Protein AF-A0A961E0K6-F1 (afdb_monomer_lite)

pLDDT: mean 82.58, std 16.52, range [33.09, 98.31]

Secondary structure (DSSP, 8-state):
--HHHHHHHHHHHHHHHHGGG--SSEEEEEEE-SSSEEEEEEEE-S-SB-TTT-PBPPP----S---GGGT----------SSS---PPEEEEEEEEHHHHHT-S-HHHHHHHHHHHHHHHHHHHHHHHHHHHHHHHHHHHHHHHHHHHHHHHHHHH-SSS-HHHHHHHHHTT----SSS-EEEEETTEEEEEEE-TT-BTTB---EEEEEGGG-

Foldseek 3Di:
DDPQVLVVVVLVLLVVLQCVLDDQFWDWDWDDDPDFKIKIKIWGALFQAFPPPGHGFDHQDDPDWADVVVVTGDDFSADPVDPPGGGGTDMDMDMDGNVVLVPDPDSSVVSNVVSVVRSVVSVVVSVVVLVVVLVVVLVVQVVLQVVLVVQLVVLVPDPVDDPVSSVVSNQVSFDADPVGFAWDDDPNFIKGKDARRPDDPVDDDDMRIDTPVND

Structure (mmCIF, N/CA/C/O backbone):
data_AF-A0A961E0K6-F1
#
_entry.id   AF-A0A961E0K6-F1
#
loop_
_atom_site.group_PDB
_atom_site.id
_atom_site.type_symbol
_atom_site.label_atom_id
_atom_site.label_alt_id
_atom_site.label_comp_id
_atom_site.label_asym_id
_atom_site.label_entity_id
_atom_site.label_seq_id
_atom_site.pdbx_PDB_ins_code
_atom_site.Cartn_x
_atom_site.Cartn_y
_atom_site.Cartn_z
_atom_site.occupancy
_atom_site.B_iso_or_equiv
_atom_site.auth_seq_id
_atom_site.auth_comp_id
_atom_site.auth_asym_id
_atom_site.auth_atom_id
_atom_site.pdbx_PDB_model_num
ATOM 1 N N . MET A 1 1 ? 34.267 6.244 -36.341 1.00 49.16 1 MET A N 1
ATOM 2 C CA . MET A 1 1 ? 34.077 6.300 -34.874 1.00 49.16 1 MET A CA 1
ATOM 3 C C . MET A 1 1 ? 34.438 4.932 -34.318 1.00 49.16 1 MET A C 1
ATOM 5 O O . MET A 1 1 ? 34.357 3.971 -35.072 1.00 49.16 1 MET A O 1
ATOM 9 N N . THR A 1 2 ? 34.902 4.831 -33.076 1.00 49.38 2 THR A N 1
ATOM 10 C CA . THR A 1 2 ? 35.124 3.537 -32.406 1.00 49.38 2 THR A CA 1
ATOM 11 C C . THR A 1 2 ? 33.819 3.055 -31.771 1.00 49.38 2 THR A C 1
ATOM 13 O O . THR A 1 2 ? 33.059 3.884 -31.277 1.00 49.38 2 THR A O 1
ATOM 16 N N . HIS A 1 3 ? 33.582 1.736 -31.760 1.00 56.97 3 HIS A N 1
ATOM 17 C CA . HIS A 1 3 ? 32.377 1.086 -31.201 1.00 56.97 3 HIS A CA 1
ATOM 18 C C . HIS A 1 3 ? 32.003 1.641 -29.815 1.00 56.97 3 HIS A C 1
ATOM 20 O O . HIS A 1 3 ? 30.871 2.036 -29.558 1.00 56.97 3 HIS A O 1
ATOM 26 N N . THR A 1 4 ? 33.019 1.794 -28.961 1.00 60.31 4 THR A N 1
ATOM 27 C CA . THR A 1 4 ? 32.927 2.320 -27.594 1.00 60.31 4 THR A CA 1
ATOM 28 C C . THR A 1 4 ? 32.274 3.703 -27.504 1.00 60.31 4 THR A C 1
ATOM 30 O O . THR A 1 4 ? 31.542 3.964 -26.561 1.00 60.31 4 THR A O 1
ATOM 33 N N . GLY A 1 5 ? 32.517 4.593 -28.473 1.00 59.62 5 GLY A N 1
ATOM 34 C CA . GLY A 1 5 ? 31.967 5.954 -28.447 1.00 59.62 5 GLY A CA 1
ATOM 35 C C . GLY A 1 5 ? 30.485 6.030 -28.822 1.00 59.62 5 GLY A C 1
ATOM 36 O O . GLY A 1 5 ? 29.821 6.990 -28.446 1.00 59.62 5 GLY A O 1
ATOM 37 N N . VAL A 1 6 ? 29.972 5.029 -29.545 1.00 61.72 6 VAL A N 1
ATOM 38 C CA . VAL A 1 6 ? 28.538 4.894 -29.846 1.00 61.72 6 VAL A CA 1
ATOM 39 C C . VAL A 1 6 ? 27.819 4.284 -28.642 1.00 61.72 6 VAL A C 1
ATOM 41 O O . VAL A 1 6 ? 26.815 4.833 -28.199 1.00 61.72 6 VAL A O 1
ATOM 44 N N . ALA A 1 7 ? 28.397 3.234 -28.046 1.00 69.25 7 ALA A N 1
ATOM 45 C CA . ALA A 1 7 ? 27.855 2.581 -26.854 1.00 69.25 7 ALA A CA 1
ATOM 46 C C . ALA A 1 7 ? 27.650 3.559 -25.680 1.00 69.25 7 ALA A C 1
ATOM 48 O O . ALA A 1 7 ? 26.570 3.584 -25.099 1.00 69.25 7 ALA A O 1
ATOM 49 N N . THR A 1 8 ? 28.626 4.424 -25.364 1.00 75.38 8 THR A N 1
ATOM 50 C CA . THR A 1 8 ? 28.466 5.415 -24.278 1.00 75.38 8 THR A CA 1
ATOM 51 C C . THR A 1 8 ? 27.313 6.392 -24.536 1.00 75.38 8 THR A C 1
ATOM 53 O O . THR A 1 8 ? 26.500 6.607 -23.647 1.00 75.38 8 THR A O 1
ATOM 56 N N . GLY A 1 9 ? 27.184 6.934 -25.754 1.00 81.12 9 GLY A N 1
ATOM 57 C CA . GLY A 1 9 ? 26.102 7.876 -26.077 1.00 81.12 9 GLY A CA 1
ATOM 58 C C . GLY A 1 9 ? 24.703 7.244 -26.067 1.00 81.12 9 GLY A C 1
ATOM 59 O O . GLY A 1 9 ? 23.717 7.931 -25.783 1.00 81.12 9 GLY A O 1
ATOM 60 N N . LEU A 1 10 ? 24.615 5.939 -26.341 1.00 83.06 10 LEU A N 1
ATOM 61 C CA . LEU A 1 10 ? 23.379 5.171 -26.218 1.00 83.06 10 LEU A CA 1
ATOM 62 C C . LEU A 1 10 ? 23.039 4.883 -24.746 1.00 83.06 10 LEU A C 1
ATOM 64 O O . LEU A 1 10 ? 21.892 5.074 -24.357 1.00 83.06 10 LEU A O 1
ATOM 68 N N . ILE A 1 11 ? 24.024 4.535 -23.908 1.00 87.25 11 ILE A N 1
ATOM 69 C CA . ILE A 1 11 ? 23.841 4.363 -22.452 1.00 87.25 11 ILE A CA 1
ATOM 70 C C . ILE A 1 11 ? 23.360 5.669 -21.797 1.00 87.25 11 ILE A C 1
AT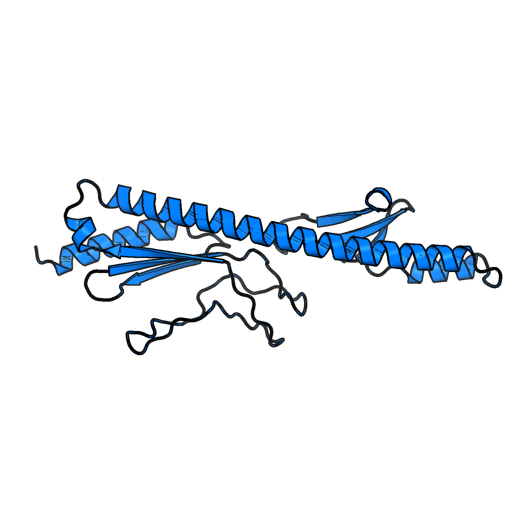OM 72 O O . ILE A 1 11 ? 22.346 5.652 -21.102 1.00 87.25 11 ILE A O 1
ATOM 76 N N . ASP A 1 12 ? 24.005 6.807 -22.079 1.00 89.00 12 ASP A N 1
ATOM 77 C CA . ASP A 1 12 ? 23.593 8.131 -21.570 1.00 89.00 12 ASP A CA 1
ATOM 78 C C . ASP A 1 12 ? 22.160 8.502 -22.008 1.00 89.00 12 ASP A C 1
ATOM 80 O O . ASP A 1 12 ? 21.440 9.249 -21.342 1.00 89.00 12 ASP A O 1
ATOM 84 N N . THR A 1 13 ? 21.732 7.991 -23.163 1.00 89.94 13 THR A N 1
ATOM 85 C CA . THR A 1 13 ? 20.383 8.194 -23.699 1.00 89.94 13 THR A CA 1
ATOM 86 C C . THR A 1 13 ? 19.361 7.292 -23.026 1.00 89.94 13 THR A C 1
ATOM 88 O O . THR A 1 13 ? 18.293 7.780 -22.659 1.00 89.94 13 THR A O 1
ATOM 91 N N . ILE A 1 14 ? 19.702 6.023 -22.799 1.00 91.38 14 ILE A N 1
ATOM 92 C CA . ILE A 1 14 ? 18.896 5.079 -22.025 1.00 91.38 14 ILE A CA 1
ATOM 93 C C . ILE A 1 14 ? 18.667 5.615 -20.605 1.00 91.38 14 ILE A C 1
ATOM 95 O O . ILE A 1 14 ? 17.518 5.700 -20.179 1.00 91.38 14 ILE A O 1
ATOM 99 N N . ASP A 1 15 ? 19.721 6.060 -19.915 1.00 91.56 15 ASP A N 1
ATOM 100 C CA . ASP A 1 15 ? 19.639 6.637 -18.565 1.00 91.56 15 ASP A CA 1
ATOM 101 C C . ASP A 1 15 ? 18.711 7.864 -18.519 1.00 91.56 15 ASP A C 1
ATOM 103 O O . ASP A 1 15 ? 17.744 7.906 -17.757 1.00 91.56 15 ASP A O 1
ATOM 107 N N . ARG A 1 16 ? 18.900 8.806 -19.451 1.00 94.50 16 ARG A N 1
ATOM 108 C CA . ARG A 1 16 ? 18.056 10.003 -19.635 1.00 94.50 16 ARG A CA 1
ATOM 109 C C . ARG A 1 16 ? 16.590 9.704 -19.984 1.00 94.50 16 ARG A C 1
ATOM 111 O O . ARG A 1 16 ? 15.738 10.574 -19.781 1.00 94.50 16 ARG A O 1
ATOM 118 N N . ILE A 1 17 ? 16.278 8.555 -20.584 1.00 94.50 17 ILE A N 1
ATOM 119 C CA . ILE A 1 17 ? 14.892 8.130 -20.837 1.00 94.50 17 ILE A CA 1
ATOM 120 C C . ILE A 1 17 ? 14.328 7.464 -19.580 1.00 94.50 17 ILE A C 1
ATOM 122 O O . ILE A 1 17 ? 13.242 7.841 -19.140 1.00 94.50 17 ILE A O 1
ATOM 126 N N . ALA A 1 18 ? 15.077 6.545 -18.972 1.00 91.62 18 ALA A N 1
ATOM 127 C CA . ALA A 1 18 ? 14.686 5.819 -17.770 1.00 91.62 18 ALA A CA 1
ATOM 128 C C . ALA A 1 18 ? 14.391 6.768 -16.595 1.00 91.62 18 ALA A C 1
ATOM 130 O O . ALA A 1 18 ? 13.359 6.632 -15.940 1.00 91.62 18 ALA A O 1
ATOM 131 N N . ASP A 1 19 ? 15.220 7.794 -16.381 1.00 92.94 19 ASP A N 1
ATOM 132 C CA . ASP A 1 19 ? 15.046 8.761 -15.2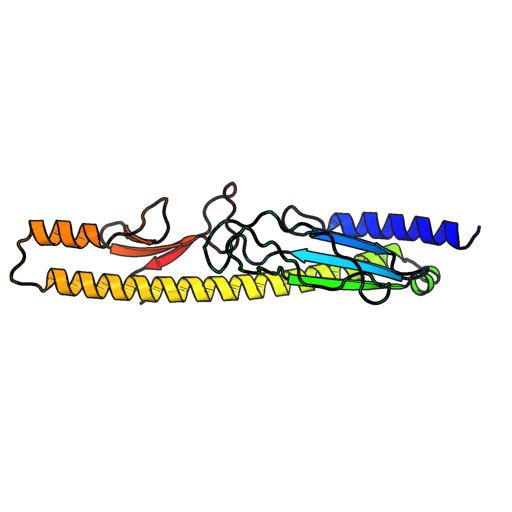89 1.00 92.94 19 ASP A CA 1
ATOM 133 C C . ASP A 1 19 ? 13.732 9.565 -15.385 1.00 92.94 19 ASP A C 1
ATOM 135 O O . ASP A 1 19 ? 13.203 10.003 -14.367 1.00 92.94 19 ASP A O 1
ATOM 139 N N . ARG A 1 20 ? 13.110 9.667 -16.573 1.00 94.94 20 ARG A N 1
ATOM 140 C CA . ARG A 1 20 ? 11.769 10.276 -16.741 1.00 94.94 20 ARG A CA 1
ATOM 141 C C . ARG A 1 20 ? 10.659 9.489 -16.042 1.00 94.94 20 ARG A C 1
ATOM 143 O O . ARG A 1 20 ? 9.595 10.048 -15.796 1.00 94.94 20 ARG A O 1
ATOM 150 N N . HIS A 1 21 ? 10.894 8.209 -15.760 1.00 91.75 21 HIS A N 1
ATOM 151 C CA . HIS A 1 21 ? 9.982 7.341 -15.015 1.00 91.75 21 HIS A CA 1
ATOM 152 C C . HIS A 1 21 ? 10.287 7.328 -13.511 1.00 91.75 21 HIS A C 1
ATOM 154 O O . HIS A 1 21 ? 9.546 6.705 -12.750 1.00 91.75 21 HIS A O 1
ATOM 160 N N . ARG A 1 22 ? 11.340 8.022 -13.052 1.00 90.25 22 ARG A N 1
ATOM 161 C CA . ARG A 1 22 ? 11.589 8.203 -11.621 1.00 90.25 22 ARG A CA 1
ATOM 162 C C . ARG A 1 22 ? 10.497 9.080 -11.024 1.00 90.25 22 ARG A C 1
ATOM 164 O O . ARG A 1 22 ? 10.141 10.125 -11.564 1.00 90.25 22 ARG A O 1
ATOM 171 N N . SER A 1 23 ? 10.003 8.673 -9.866 1.00 87.69 23 SER A N 1
ATOM 172 C CA . SER A 1 23 ? 9.114 9.487 -9.045 1.00 87.69 23 SER A CA 1
ATOM 173 C C . SER A 1 23 ? 9.559 9.415 -7.588 1.00 87.69 23 SER A C 1
ATOM 175 O O . SER A 1 23 ? 10.506 8.717 -7.235 1.00 87.69 23 SER A O 1
ATOM 177 N N . GLU A 1 24 ? 8.851 10.111 -6.709 1.00 80.00 24 GLU A N 1
ATOM 178 C CA . GLU A 1 24 ? 9.052 10.011 -5.261 1.00 80.00 24 GLU A CA 1
ATOM 179 C C . GLU A 1 24 ? 8.704 8.618 -4.687 1.00 80.00 24 GLU A C 1
ATOM 181 O O . GLU A 1 24 ? 8.972 8.353 -3.516 1.00 80.00 24 GLU A O 1
ATOM 186 N N . ARG A 1 25 ? 8.076 7.740 -5.486 1.00 79.94 25 ARG A N 1
ATOM 187 C CA . ARG A 1 25 ? 7.742 6.347 -5.132 1.00 79.94 25 ARG A CA 1
ATOM 188 C C . ARG A 1 25 ? 8.411 5.305 -6.030 1.00 79.94 25 ARG A C 1
ATOM 190 O O . ARG A 1 25 ? 8.666 4.199 -5.557 1.00 79.94 25 ARG A O 1
ATOM 197 N N . ARG A 1 26 ? 8.696 5.655 -7.289 1.00 85.81 26 ARG A N 1
ATOM 198 C CA . ARG A 1 26 ? 9.338 4.785 -8.280 1.00 85.81 26 ARG A CA 1
ATOM 199 C C . ARG A 1 26 ? 10.837 5.019 -8.305 1.00 85.81 26 ARG A C 1
ATOM 201 O O . ARG A 1 26 ? 11.306 6.056 -8.783 1.00 85.81 26 ARG A O 1
ATOM 208 N N . CYS A 1 27 ? 11.587 4.033 -7.833 1.00 86.06 27 CYS A N 1
ATOM 209 C CA . CYS A 1 27 ? 13.015 3.967 -8.071 1.00 86.06 27 CYS A CA 1
ATOM 210 C C . CYS A 1 27 ? 13.272 3.450 -9.491 1.00 86.06 27 CYS A C 1
ATOM 212 O O . CYS A 1 27 ? 12.611 2.528 -9.967 1.00 86.06 27 CYS A O 1
ATOM 214 N N . VAL A 1 28 ? 14.253 4.060 -10.152 1.00 86.44 28 VAL A N 1
ATOM 215 C CA . VAL A 1 28 ? 14.782 3.625 -11.444 1.00 86.44 28 VAL A CA 1
ATOM 216 C C . VAL A 1 28 ? 16.280 3.408 -11.295 1.00 86.44 28 VAL A C 1
ATOM 218 O O . VAL A 1 28 ? 16.985 4.312 -10.824 1.00 86.44 28 VAL A O 1
ATOM 221 N N . THR A 1 29 ? 16.751 2.236 -11.707 1.00 85.62 29 THR A N 1
ATOM 222 C CA . THR A 1 29 ? 18.166 1.850 -11.689 1.00 85.62 29 THR A CA 1
ATOM 223 C C . THR A 1 29 ? 18.580 1.412 -13.089 1.00 85.62 29 THR A C 1
ATOM 225 O O . THR A 1 29 ? 17.926 0.561 -13.684 1.00 85.62 29 THR A O 1
ATOM 228 N N . VAL A 1 30 ? 19.672 1.969 -13.614 1.00 86.19 30 VAL A N 1
ATOM 229 C CA . VAL A 1 30 ? 20.253 1.572 -14.904 1.00 86.19 30 VAL A CA 1
ATOM 230 C C . VAL A 1 30 ? 21.622 0.955 -14.643 1.00 86.19 30 VAL A C 1
ATOM 232 O O . VAL A 1 30 ? 22.480 1.573 -14.012 1.00 86.19 30 VAL A O 1
ATOM 235 N N . VAL A 1 31 ? 21.820 -0.283 -15.092 1.00 83.50 31 VAL A N 1
ATOM 236 C CA . VAL A 1 31 ? 23.032 -1.072 -14.843 1.00 83.50 31 VAL A CA 1
ATOM 237 C C . VAL A 1 31 ? 23.576 -1.594 -16.174 1.00 83.50 31 VAL A C 1
ATOM 239 O O . VAL A 1 31 ? 22.986 -2.499 -16.759 1.00 83.50 31 VAL A O 1
ATOM 242 N N . PRO A 1 32 ? 24.717 -1.078 -16.663 1.00 79.75 32 PRO A N 1
ATOM 243 C CA . PRO A 1 32 ? 25.448 -1.710 -17.754 1.00 79.75 32 PRO A CA 1
ATOM 244 C C . PRO A 1 32 ? 25.973 -3.079 -17.297 1.00 79.75 32 PRO A C 1
ATOM 246 O O . PRO A 1 32 ? 26.802 -3.168 -16.387 1.00 79.75 32 PRO A O 1
ATOM 249 N N . THR A 1 33 ? 25.491 -4.153 -17.915 1.00 76.00 33 THR A N 1
ATOM 250 C CA . THR A 1 33 ? 25.833 -5.539 -17.578 1.00 76.00 33 THR A CA 1
ATOM 251 C C . THR A 1 33 ? 26.647 -6.157 -18.707 1.00 76.00 33 THR A C 1
ATOM 253 O O . THR A 1 33 ? 26.104 -6.726 -19.646 1.00 76.00 33 THR A O 1
ATOM 256 N N . GLY A 1 34 ? 27.973 -6.055 -18.617 1.00 69.56 34 GLY A N 1
ATOM 257 C CA . GLY A 1 34 ? 28.878 -6.519 -19.672 1.00 69.56 34 GLY A CA 1
ATOM 258 C C . GLY A 1 34 ? 29.336 -5.382 -20.586 1.00 69.56 34 GLY A C 1
ATOM 259 O O . GLY A 1 34 ? 29.643 -4.292 -20.107 1.00 69.56 34 GLY A O 1
ATOM 260 N N . ILE A 1 35 ? 29.469 -5.665 -21.884 1.00 73.06 35 ILE A N 1
ATOM 261 C CA . ILE A 1 35 ? 29.995 -4.721 -22.894 1.00 73.06 35 ILE A CA 1
ATOM 262 C C . ILE A 1 35 ? 28.870 -4.162 -23.783 1.00 73.06 35 ILE A C 1
ATOM 264 O O . ILE A 1 35 ? 28.996 -3.066 -24.326 1.00 73.06 35 ILE A O 1
ATOM 268 N N . ASP A 1 36 ? 27.789 -4.924 -23.898 1.00 83.94 36 ASP A N 1
ATOM 269 C CA . ASP A 1 36 ? 26.759 -4.890 -24.933 1.00 83.94 36 ASP A CA 1
ATOM 270 C C . ASP A 1 36 ? 25.331 -4.889 -24.361 1.00 83.94 36 ASP A C 1
ATOM 272 O O . ASP A 1 36 ? 24.399 -4.644 -25.108 1.00 83.94 36 ASP A O 1
ATOM 276 N N . THR A 1 37 ? 25.126 -5.103 -23.057 1.00 84.69 37 THR A N 1
ATOM 277 C CA . THR A 1 37 ? 23.785 -5.112 -22.443 1.00 84.69 37 THR A CA 1
ATOM 278 C C . THR A 1 37 ? 23.630 -4.016 -21.388 1.00 84.69 37 THR A C 1
ATOM 280 O O . THR A 1 37 ? 24.529 -3.776 -20.576 1.00 84.69 37 THR A O 1
ATOM 283 N N . VAL A 1 38 ? 22.461 -3.376 -21.359 1.00 87.00 38 VAL A N 1
ATOM 284 C CA . VAL A 1 38 ? 22.011 -2.486 -20.282 1.00 87.00 38 VAL A CA 1
ATOM 285 C C . VAL A 1 38 ? 20.738 -3.047 -19.666 1.00 87.00 38 VAL A C 1
ATOM 287 O O . VAL A 1 38 ? 19.718 -3.173 -20.339 1.00 87.00 38 VAL A O 1
ATOM 290 N N . CYS A 1 39 ? 20.781 -3.331 -18.371 1.00 86.69 39 CYS A N 1
ATOM 291 C CA . CYS A 1 39 ? 19.595 -3.624 -17.581 1.00 86.69 39 CYS A CA 1
ATOM 292 C C . CYS A 1 39 ? 18.976 -2.322 -17.064 1.00 86.69 39 CYS A C 1
ATOM 294 O O . CYS A 1 39 ? 19.688 -1.453 -16.553 1.00 86.69 39 CYS A O 1
ATOM 296 N N . ILE A 1 40 ? 17.653 -2.204 -17.142 1.00 88.12 40 ILE A N 1
ATOM 297 C CA . ILE A 1 40 ? 16.882 -1.154 -16.469 1.00 88.12 40 ILE A CA 1
ATOM 298 C C . ILE A 1 40 ? 15.908 -1.828 -15.524 1.00 88.12 40 ILE A C 1
ATOM 300 O O . ILE A 1 40 ? 15.155 -2.719 -15.911 1.00 88.12 40 ILE A O 1
ATOM 304 N N . GLU A 1 41 ? 15.916 -1.373 -14.286 1.00 86.81 41 GLU A N 1
ATOM 305 C CA . GLU A 1 41 ? 15.084 -1.883 -13.217 1.00 86.81 41 GLU A CA 1
ATOM 306 C C . GLU A 1 41 ? 14.167 -0.762 -12.725 1.00 86.81 41 GLU A C 1
ATOM 308 O O . GLU A 1 41 ? 14.630 0.321 -12.350 1.00 86.81 41 GLU A O 1
ATOM 313 N N . LEU A 1 42 ? 12.863 -1.022 -12.744 1.00 87.56 42 LEU A N 1
ATOM 314 C CA . LEU A 1 42 ? 11.834 -0.163 -12.171 1.00 87.56 42 LEU A CA 1
ATOM 315 C C . LEU A 1 42 ? 11.326 -0.837 -10.896 1.00 87.56 42 LEU A C 1
ATOM 317 O O . LEU A 1 42 ? 10.988 -2.018 -10.932 1.00 87.56 42 LEU A O 1
ATOM 321 N N . SER A 1 43 ? 11.246 -0.108 -9.784 1.00 86.31 43 SER A N 1
ATOM 322 C CA . SER A 1 43 ? 10.693 -0.638 -8.528 1.00 86.31 43 SER A CA 1
ATOM 323 C C . SER A 1 43 ? 9.869 0.383 -7.761 1.00 86.31 43 SER A C 1
ATOM 325 O O . SER A 1 43 ? 10.192 1.571 -7.724 1.00 86.31 43 SER A O 1
ATOM 327 N N . GLU A 1 44 ? 8.789 -0.081 -7.138 1.00 85.44 44 GLU A N 1
ATOM 328 C CA . GLU A 1 44 ? 7.839 0.763 -6.416 1.00 85.44 44 GLU A CA 1
ATOM 329 C C . GLU A 1 44 ? 7.105 -0.041 -5.333 1.00 85.44 44 GLU A C 1
ATOM 331 O O . GLU A 1 44 ? 6.818 -1.225 -5.493 1.00 85.44 44 GLU A O 1
ATOM 336 N N . ARG A 1 45 ? 6.801 0.593 -4.194 1.00 83.75 45 ARG A N 1
ATOM 337 C CA . ARG A 1 45 ? 6.065 -0.064 -3.104 1.00 83.75 45 ARG A CA 1
ATOM 338 C C . ARG A 1 45 ? 4.553 0.071 -3.247 1.00 83.75 45 ARG A C 1
ATOM 340 O O . ARG A 1 45 ? 4.028 1.178 -3.403 1.00 83.75 45 ARG A O 1
ATOM 347 N N . ALA A 1 46 ? 3.869 -1.054 -3.051 1.00 86.38 46 ALA A N 1
ATOM 348 C CA . ALA A 1 46 ? 2.430 -1.126 -2.815 1.00 86.38 46 ALA A CA 1
ATOM 349 C C . ALA A 1 46 ? 2.012 -0.656 -1.404 1.00 86.38 46 ALA A C 1
ATOM 351 O O . ALA A 1 46 ? 0.845 -0.318 -1.198 1.00 86.38 46 ALA A O 1
ATOM 352 N N . VAL A 1 47 ? 2.953 -0.615 -0.447 1.00 86.06 47 VAL A N 1
ATOM 353 C CA . VAL A 1 47 ? 2.712 -0.315 0.977 1.00 86.06 47 VAL A CA 1
ATOM 354 C C . VAL A 1 47 ? 3.837 0.552 1.558 1.00 86.06 47 VAL A C 1
ATOM 356 O O . VAL A 1 47 ? 5.013 0.215 1.422 1.00 86.06 47 VAL A O 1
ATOM 359 N N . ASP A 1 48 ? 3.488 1.640 2.246 1.00 83.94 48 ASP A N 1
ATOM 360 C CA . ASP A 1 48 ? 4.437 2.598 2.845 1.00 83.94 48 ASP A CA 1
ATOM 361 C C . ASP A 1 48 ? 4.767 2.291 4.334 1.00 83.94 48 ASP A C 1
ATOM 363 O O . ASP A 1 48 ? 5.501 3.035 4.987 1.00 83.94 48 ASP A O 1
ATOM 367 N N . TYR A 1 49 ? 4.271 1.175 4.888 1.00 81.19 49 TYR A N 1
ATOM 368 C CA . TYR A 1 49 ? 4.531 0.692 6.257 1.00 81.19 49 TYR A CA 1
ATOM 369 C C . TYR A 1 49 ? 5.084 -0.744 6.297 1.00 81.19 49 TYR A C 1
ATOM 371 O O . TYR A 1 49 ? 4.927 -1.528 5.366 1.00 81.19 49 TYR A O 1
ATOM 379 N N . CYS A 1 50 ? 5.709 -1.114 7.416 1.00 79.31 50 CYS A N 1
ATOM 380 C CA . CYS A 1 50 ? 6.173 -2.471 7.687 1.00 79.31 50 CYS A CA 1
ATOM 381 C C . CYS A 1 50 ? 5.012 -3.404 8.067 1.00 79.31 50 CYS A C 1
ATOM 383 O O . CYS A 1 50 ? 4.384 -3.199 9.110 1.00 79.31 50 CYS A O 1
ATOM 385 N N . GLY A 1 51 ? 4.781 -4.474 7.300 1.00 75.12 51 GLY A N 1
ATOM 386 C CA . GLY A 1 51 ? 3.661 -5.406 7.511 1.00 75.12 51 GLY A CA 1
ATOM 387 C C . GLY A 1 51 ? 3.607 -6.081 8.892 1.00 75.12 51 GLY A C 1
ATOM 388 O O . GLY A 1 51 ? 2.538 -6.501 9.327 1.00 75.12 51 GLY A O 1
ATOM 389 N N . ARG A 1 52 ? 4.732 -6.149 9.620 1.00 78.38 52 ARG A N 1
ATOM 390 C CA . ARG A 1 52 ? 4.813 -6.773 10.955 1.00 78.38 52 ARG A CA 1
ATOM 391 C C . ARG A 1 52 ? 4.586 -5.829 12.131 1.00 78.38 52 ARG A C 1
ATOM 393 O O . ARG A 1 52 ? 4.118 -6.282 13.173 1.00 78.38 52 ARG A O 1
ATOM 400 N N . CYS A 1 53 ? 4.989 -4.564 12.030 1.00 77.12 53 CYS A N 1
ATOM 401 C CA . CYS A 1 53 ? 4.972 -3.650 13.180 1.00 77.12 53 CYS A CA 1
ATOM 402 C C . CYS A 1 53 ? 4.411 -2.254 12.878 1.00 77.12 53 CYS A C 1
ATOM 404 O O . CYS A 1 53 ? 4.540 -1.365 13.718 1.00 77.12 53 CYS A O 1
ATOM 406 N N . GLY A 1 54 ? 3.859 -2.031 11.682 1.00 77.12 54 GLY A N 1
ATOM 407 C CA . GLY A 1 54 ? 3.161 -0.799 11.299 1.00 77.12 54 GLY A CA 1
ATOM 408 C C . GLY A 1 54 ? 4.025 0.462 11.183 1.00 77.12 54 GLY A C 1
ATOM 409 O O . GLY A 1 54 ? 3.500 1.520 10.859 1.00 77.12 54 GLY A O 1
ATOM 410 N N . GLN A 1 55 ? 5.339 0.389 11.425 1.00 79.25 55 GLN A N 1
ATOM 411 C CA . GLN A 1 55 ? 6.218 1.552 11.282 1.00 79.25 55 GLN A CA 1
ATOM 412 C C . GLN A 1 55 ? 6.371 1.930 9.809 1.00 79.25 55 GLN A C 1
ATOM 414 O O . GLN A 1 55 ? 6.598 1.056 8.971 1.00 79.25 55 GLN A O 1
ATOM 419 N N . THR A 1 56 ? 6.290 3.227 9.511 1.00 78.19 56 THR A N 1
ATOM 420 C CA . THR A 1 56 ? 6.552 3.784 8.179 1.00 78.19 56 THR A CA 1
ATOM 421 C C . THR A 1 56 ? 7.916 3.325 7.674 1.00 78.19 56 THR A C 1
ATOM 423 O O . THR A 1 56 ? 8.925 3.437 8.377 1.00 78.19 56 THR A O 1
ATOM 426 N N . LEU A 1 57 ? 7.950 2.794 6.456 1.00 75.50 57 LEU A N 1
ATOM 427 C CA . LEU A 1 57 ? 9.196 2.428 5.800 1.00 75.50 57 LEU A CA 1
ATOM 428 C C . LEU A 1 57 ? 9.854 3.688 5.212 1.00 75.50 57 LEU A C 1
ATOM 430 O O . LEU A 1 57 ? 9.154 4.617 4.806 1.00 75.50 57 LEU A O 1
ATOM 434 N N . PRO A 1 58 ? 11.194 3.738 5.114 1.00 69.50 58 PRO A N 1
ATOM 435 C CA . PRO A 1 58 ? 11.860 4.746 4.294 1.00 69.50 58 PRO A CA 1
ATOM 436 C C . PRO A 1 58 ? 11.345 4.706 2.842 1.00 69.50 58 PRO A C 1
ATOM 438 O O . PRO A 1 58 ? 10.830 3.669 2.410 1.00 69.50 58 PRO A O 1
ATOM 441 N N . PRO A 1 59 ? 11.546 5.773 2.046 1.00 64.56 59 PRO A N 1
ATOM 442 C CA . PRO A 1 59 ? 11.301 5.725 0.608 1.00 64.56 59 PRO A CA 1
ATOM 443 C C . PRO A 1 59 ? 11.949 4.495 -0.040 1.00 64.56 59 PRO A C 1
ATOM 445 O O . PRO A 1 59 ? 13.035 4.062 0.369 1.00 64.56 59 PRO A O 1
ATOM 448 N N . ALA A 1 60 ? 11.288 3.935 -1.055 1.00 62.06 60 ALA A N 1
ATOM 449 C CA . ALA A 1 60 ? 11.856 2.870 -1.871 1.00 62.06 60 ALA A CA 1
ATOM 450 C C . ALA A 1 60 ? 13.119 3.405 -2.562 1.00 62.06 60 ALA A C 1
ATOM 452 O O . ALA A 1 60 ? 13.056 4.220 -3.478 1.00 62.06 60 ALA A O 1
ATOM 453 N N . GLY A 1 61 ? 14.276 2.989 -2.057 1.00 51.03 61 GLY A N 1
ATOM 454 C CA . GLY A 1 61 ? 15.583 3.409 -2.539 1.00 51.03 61 GLY A CA 1
ATOM 455 C C . GLY A 1 61 ? 16.476 2.192 -2.746 1.00 51.03 61 GLY A C 1
ATOM 456 O O . GLY A 1 61 ? 16.256 1.168 -2.088 1.00 51.03 61 GLY A O 1
ATOM 457 N N . PRO A 1 62 ? 17.485 2.292 -3.626 1.00 47.84 62 PRO A N 1
ATOM 458 C CA . PRO A 1 62 ? 18.363 1.177 -3.929 1.00 47.84 62 PRO A CA 1
ATOM 459 C C . PRO A 1 62 ? 19.165 0.813 -2.677 1.00 47.84 62 PRO A C 1
ATOM 461 O O . PRO A 1 62 ? 20.042 1.557 -2.234 1.00 47.84 62 PRO A O 1
ATOM 464 N N . VAL A 1 63 ? 18.869 -0.351 -2.102 1.00 45.31 63 VAL A N 1
ATOM 465 C CA . VAL A 1 63 ? 19.757 -0.988 -1.129 1.00 45.31 63 VAL A CA 1
ATOM 466 C C . VAL A 1 63 ? 20.880 -1.623 -1.944 1.00 45.31 63 VAL A C 1
ATOM 468 O O . VAL A 1 63 ? 20.625 -2.497 -2.764 1.00 45.31 63 VAL A O 1
ATOM 471 N N . THR A 1 64 ? 22.110 -1.136 -1.775 1.00 44.00 64 THR A N 1
ATOM 472 C CA . THR A 1 64 ? 23.270 -1.479 -2.615 1.00 44.00 64 THR A CA 1
ATOM 473 C C . THR A 1 64 ? 23.497 -2.996 -2.747 1.00 44.00 64 THR A C 1
ATOM 475 O O . THR A 1 64 ? 24.065 -3.594 -1.837 1.00 44.00 64 THR A O 1
ATOM 478 N N . TRP A 1 65 ? 23.129 -3.596 -3.887 1.00 45.66 65 TRP A N 1
ATOM 479 C CA . TRP A 1 65 ? 23.457 -4.971 -4.335 1.00 45.66 65 TRP A CA 1
ATOM 480 C C . TRP A 1 65 ? 23.939 -4.937 -5.813 1.00 45.66 65 TRP A C 1
ATOM 482 O O . TRP A 1 65 ? 24.339 -3.867 -6.273 1.00 45.66 65 TRP A O 1
ATOM 492 N N . ILE A 1 66 ? 24.076 -6.076 -6.524 1.00 39.44 66 ILE A N 1
ATOM 493 C CA . ILE A 1 66 ? 24.929 -6.183 -7.740 1.00 39.44 66 ILE A CA 1
ATOM 494 C C . ILE A 1 66 ? 24.420 -7.281 -8.743 1.00 39.44 66 ILE A C 1
ATOM 496 O O . ILE A 1 66 ? 23.256 -7.252 -9.117 1.00 39.44 66 ILE A O 1
ATOM 500 N N . ASP A 1 67 ? 25.234 -8.261 -9.198 1.00 39.03 67 ASP A N 1
ATOM 501 C CA . ASP A 1 67 ? 24.805 -9.444 -10.006 1.00 39.03 67 ASP A CA 1
ATOM 502 C C . ASP A 1 67 ? 25.581 -10.741 -9.639 1.00 39.03 67 ASP A C 1
ATOM 504 O O . ASP A 1 67 ? 26.797 -10.793 -9.771 1.00 39.03 67 ASP A O 1
ATOM 508 N N . SER A 1 68 ? 24.946 -11.831 -9.195 1.00 33.09 68 SER A N 1
ATOM 509 C CA . SER A 1 68 ? 25.673 -13.038 -8.730 1.00 33.09 68 SER A CA 1
ATOM 510 C C . SER A 1 68 ? 26.455 -13.809 -9.815 1.00 33.09 68 SER A C 1
ATOM 512 O O . SER A 1 68 ? 27.234 -14.703 -9.474 1.00 33.09 68 SER A O 1
ATOM 514 N N . ARG A 1 69 ? 26.320 -13.455 -11.101 1.00 37.72 69 ARG A N 1
ATOM 515 C CA . ARG A 1 69 ? 27.061 -14.053 -12.231 1.00 37.72 69 ARG A CA 1
ATOM 516 C C . ARG A 1 69 ? 28.458 -13.436 -12.405 1.00 37.72 69 ARG A C 1
ATOM 518 O O . ARG A 1 69 ? 29.365 -14.108 -12.890 1.00 37.72 69 ARG A O 1
ATOM 525 N N . SER A 1 70 ? 28.663 -12.213 -11.917 1.00 46.38 70 SER A N 1
ATOM 526 C CA . SER A 1 70 ? 29.942 -11.481 -11.869 1.00 46.38 70 SER A CA 1
ATOM 527 C C . SER A 1 70 ? 30.668 -11.580 -10.515 1.00 46.38 70 SER A C 1
ATOM 529 O O . SER A 1 70 ? 31.562 -10.789 -10.223 1.00 46.38 70 SER A O 1
ATOM 531 N N . GLY A 1 71 ? 30.282 -12.536 -9.658 1.00 35.75 71 GLY A N 1
ATOM 532 C CA . GLY A 1 71 ? 30.673 -12.561 -8.237 1.00 35.75 71 GLY A CA 1
ATOM 533 C C . GLY A 1 71 ? 29.947 -11.507 -7.395 1.00 35.75 71 GLY A C 1
ATOM 534 O O . GLY A 1 71 ? 30.324 -11.278 -6.248 1.00 35.75 71 GLY A O 1
ATOM 535 N N . SER A 1 72 ? 28.951 -10.858 -8.009 1.00 36.69 72 SER A N 1
ATOM 536 C CA . SER A 1 72 ? 28.213 -9.694 -7.536 1.00 36.69 72 SER A CA 1
ATOM 537 C C . SER A 1 72 ? 27.181 -10.033 -6.434 1.00 36.69 72 SER A C 1
ATOM 539 O O . SER A 1 72 ? 27.563 -10.333 -5.312 1.00 36.69 72 SER A O 1
ATOM 541 N N . HIS A 1 73 ? 25.865 -9.972 -6.751 1.00 48.50 73 HIS A N 1
ATOM 542 C CA . HIS A 1 73 ? 24.711 -10.104 -5.826 1.00 48.50 73 HIS A CA 1
ATOM 543 C C . HIS A 1 73 ? 23.284 -9.933 -6.493 1.00 48.50 73 HIS A C 1
ATOM 545 O O . HIS A 1 73 ? 22.924 -8.807 -6.791 1.00 48.50 73 HIS A O 1
ATOM 551 N N . GLN A 1 74 ? 22.409 -10.961 -6.649 1.00 50.56 74 GLN A N 1
ATOM 552 C CA . GLN A 1 74 ? 20.945 -10.800 -6.976 1.00 50.56 74 GLN A CA 1
ATOM 553 C C . GLN A 1 74 ? 19.997 -11.139 -5.795 1.00 50.56 74 GLN A C 1
ATOM 555 O O . GLN A 1 74 ? 19.981 -12.296 -5.365 1.00 50.56 74 GLN A O 1
ATOM 560 N N . GLY A 1 75 ? 19.222 -10.186 -5.258 1.00 37.00 75 GLY A N 1
ATOM 561 C CA . GLY A 1 75 ? 18.481 -10.381 -4.001 1.00 37.00 75 GLY A CA 1
ATOM 562 C C . GLY A 1 75 ? 17.495 -9.258 -3.672 1.00 37.00 75 GLY A C 1
ATOM 563 O O . GLY A 1 75 ? 17.698 -8.116 -4.071 1.00 37.00 75 GLY A O 1
ATOM 564 N N . ALA A 1 76 ? 16.420 -9.611 -2.965 1.00 40.38 76 ALA A N 1
ATOM 565 C CA . ALA A 1 76 ? 15.236 -8.774 -2.811 1.00 40.38 76 ALA A CA 1
ATOM 566 C C . ALA A 1 76 ? 15.474 -7.444 -2.074 1.00 40.38 76 ALA A C 1
ATOM 568 O O . ALA A 1 76 ? 16.269 -7.346 -1.131 1.00 40.38 76 ALA A O 1
ATOM 569 N N . TYR A 1 77 ? 14.716 -6.429 -2.490 1.00 49.75 77 TYR A N 1
ATOM 570 C CA . TYR A 1 77 ? 14.698 -5.073 -1.947 1.00 49.75 77 TYR A CA 1
ATOM 571 C C . TYR A 1 77 ? 14.385 -5.054 -0.450 1.00 49.75 77 TYR A C 1
ATOM 573 O O . TYR A 1 77 ? 13.239 -5.134 -0.009 1.00 49.75 77 TYR A O 1
ATOM 581 N N . SER A 1 78 ? 15.428 -4.915 0.356 1.00 51.84 78 SER A N 1
ATOM 582 C CA . SER A 1 78 ? 15.381 -5.282 1.766 1.00 51.84 78 SER A CA 1
ATOM 583 C C . SER A 1 78 ? 15.683 -4.094 2.675 1.00 51.84 78 SER A C 1
ATOM 585 O O . SER A 1 78 ? 16.813 -3.871 3.101 1.00 51.84 78 SER A O 1
ATOM 587 N N . GLN A 1 79 ? 14.645 -3.337 3.039 1.00 53.50 79 GLN A N 1
ATOM 588 C CA . GLN A 1 79 ? 14.745 -2.362 4.131 1.00 53.50 79 GLN A CA 1
ATOM 589 C C . GLN A 1 79 ? 14.207 -2.964 5.432 1.00 53.50 79 GLN A C 1
ATOM 591 O O . GLN A 1 79 ? 13.043 -2.786 5.794 1.00 53.50 79 GLN A O 1
ATOM 596 N N . GLN A 1 80 ? 15.084 -3.641 6.174 1.00 54.44 80 GLN A N 1
ATOM 597 C CA . GLN A 1 80 ? 14.840 -3.930 7.584 1.00 54.44 80 GLN A CA 1
ATOM 598 C C . GLN A 1 80 ? 14.918 -2.608 8.369 1.00 54.44 80 GLN A C 1
ATOM 600 O O . GLN A 1 80 ? 15.992 -2.191 8.794 1.00 54.44 80 GLN A O 1
ATOM 605 N N . HIS A 1 81 ? 13.780 -1.952 8.607 1.00 59.72 81 HIS A N 1
ATOM 606 C CA . HIS A 1 81 ? 13.723 -0.736 9.440 1.00 59.72 81 HIS A CA 1
ATOM 607 C C . HIS A 1 81 ? 14.009 -1.013 10.942 1.00 59.72 81 HIS A C 1
ATOM 609 O O . HIS A 1 81 ? 14.158 -0.084 11.732 1.00 59.72 81 HIS A O 1
ATOM 615 N N . GLY A 1 82 ? 14.092 -2.290 11.342 1.00 64.94 82 GLY A N 1
ATOM 616 C CA . GLY A 1 82 ? 14.599 -2.725 12.649 1.00 64.94 82 GLY A CA 1
ATOM 617 C C . GLY A 1 82 ? 13.913 -3.964 13.235 1.00 64.94 82 GLY A C 1
ATOM 618 O O . GLY A 1 82 ? 14.558 -4.725 13.951 1.00 64.94 82 GLY A O 1
ATOM 619 N N . CYS A 1 83 ? 12.642 -4.232 12.906 1.00 73.38 83 CYS A N 1
ATOM 620 C CA . CYS A 1 83 ? 11.863 -5.291 13.576 1.00 73.38 83 CYS A CA 1
ATOM 621 C C . CYS A 1 83 ? 12.183 -6.737 13.131 1.00 73.38 83 CYS A C 1
ATOM 623 O O . CYS A 1 83 ? 11.698 -7.691 13.741 1.00 73.38 83 CYS A O 1
ATOM 625 N N . GLY A 1 84 ? 12.999 -6.906 12.083 1.00 71.56 84 GLY A N 1
ATOM 626 C CA . GLY A 1 84 ? 13.336 -8.213 11.502 1.00 71.56 84 GLY A CA 1
ATOM 627 C C . GLY A 1 84 ? 12.362 -8.708 10.429 1.00 71.56 84 GLY A C 1
ATOM 628 O O . GLY A 1 84 ? 12.490 -9.852 10.005 1.00 71.56 84 GLY A O 1
ATOM 629 N N . GLU A 1 85 ? 11.416 -7.869 10.004 1.00 76.56 85 GLU A N 1
ATOM 630 C CA . GLU A 1 85 ? 10.575 -8.109 8.829 1.00 76.56 85 GLU A CA 1
ATOM 631 C C . GLU A 1 85 ? 11.233 -7.602 7.545 1.00 76.56 85 GLU A C 1
ATOM 633 O O . GLU A 1 85 ? 11.929 -6.579 7.554 1.00 76.56 85 GLU A O 1
ATOM 638 N N . TRP A 1 86 ? 10.944 -8.276 6.435 1.00 72.50 86 TRP A N 1
ATOM 639 C CA . TRP A 1 86 ? 11.415 -7.931 5.097 1.00 72.50 86 TRP A CA 1
ATOM 640 C C . TRP A 1 86 ? 10.216 -7.453 4.271 1.00 72.50 86 TRP A C 1
ATOM 642 O O . TRP A 1 86 ? 9.184 -8.109 4.253 1.00 72.50 86 TRP A O 1
ATOM 652 N N . ASN A 1 87 ? 10.320 -6.266 3.666 1.00 72.38 87 ASN A N 1
ATOM 653 C CA . ASN A 1 87 ? 9.216 -5.618 2.947 1.00 72.38 87 ASN A CA 1
ATOM 654 C C . ASN A 1 87 ? 9.700 -5.254 1.537 1.00 72.38 87 ASN A C 1
ATOM 656 O O . ASN A 1 87 ? 10.357 -4.219 1.344 1.00 72.38 87 ASN A O 1
ATOM 660 N N . GLU A 1 88 ? 9.403 -6.149 0.600 1.00 76.81 88 GLU A N 1
ATOM 661 C CA . GLU A 1 88 ? 9.826 -6.122 -0.801 1.00 76.81 88 GLU A CA 1
ATOM 662 C C . GLU A 1 88 ? 8.841 -5.257 -1.623 1.00 76.81 88 GLU A C 1
ATOM 664 O O . GLU A 1 88 ? 7.643 -5.525 -1.587 1.00 76.81 88 GLU A O 1
ATOM 669 N N . PRO A 1 89 ? 9.269 -4.171 -2.301 1.00 80.06 89 PRO A N 1
ATOM 670 C CA . PRO A 1 89 ? 8.540 -3.579 -3.427 1.00 80.06 89 PRO A CA 1
ATOM 671 C C . PRO A 1 89 ? 8.341 -4.540 -4.599 1.00 80.06 89 PRO A C 1
ATOM 673 O O . PRO A 1 89 ? 9.143 -5.448 -4.817 1.00 80.06 89 PRO A O 1
ATOM 676 N N . GLU A 1 90 ? 7.345 -4.209 -5.419 1.00 85.50 90 GLU A N 1
ATOM 677 C CA . GLU A 1 90 ? 7.186 -4.752 -6.763 1.00 85.50 90 GLU A CA 1
ATOM 678 C C . GLU A 1 90 ? 8.324 -4.252 -7.664 1.00 85.50 90 GLU A C 1
ATOM 680 O O . GLU A 1 90 ? 8.807 -3.120 -7.504 1.00 85.50 90 GLU A O 1
ATOM 685 N N . CYS A 1 91 ? 8.743 -5.069 -8.632 1.00 85.75 91 CYS A N 1
ATOM 686 C CA . CYS A 1 91 ? 9.749 -4.670 -9.608 1.00 85.75 91 CYS A CA 1
ATOM 687 C C . CYS A 1 91 ? 9.555 -5.293 -10.989 1.00 85.75 91 CYS A C 1
ATOM 689 O O . CYS A 1 91 ? 9.053 -6.405 -11.135 1.00 85.75 91 CYS A O 1
ATOM 691 N N . VAL A 1 92 ? 10.044 -4.577 -12.001 1.00 86.38 92 VAL A N 1
ATOM 692 C CA . VAL A 1 92 ? 10.170 -5.066 -13.375 1.00 86.38 92 VAL A CA 1
ATOM 693 C C . VAL A 1 92 ? 11.587 -4.775 -13.861 1.00 86.38 92 VAL A C 1
ATOM 695 O O . VAL A 1 92 ? 12.082 -3.651 -13.742 1.00 86.38 92 VAL A O 1
ATOM 698 N N . LEU A 1 93 ? 12.239 -5.800 -14.411 1.00 87.38 93 LEU A N 1
ATOM 699 C CA . LEU A 1 93 ? 13.572 -5.725 -15.004 1.00 87.38 93 LEU A CA 1
ATOM 700 C C . LEU A 1 93 ? 13.456 -5.906 -16.519 1.00 87.38 93 LEU A C 1
ATOM 702 O O . LEU A 1 93 ? 12.897 -6.900 -16.980 1.00 87.38 93 LEU A O 1
ATOM 706 N N . ILE A 1 94 ? 14.027 -4.981 -17.286 1.00 89.31 94 ILE A N 1
ATOM 707 C CA . ILE A 1 94 ? 14.166 -5.098 -18.740 1.00 89.31 94 ILE A CA 1
ATOM 708 C C . ILE A 1 94 ? 15.636 -5.089 -19.147 1.00 89.31 94 ILE A C 1
ATOM 710 O O . ILE A 1 94 ? 16.449 -4.355 -18.587 1.00 89.31 94 ILE A O 1
ATOM 714 N N . GLU A 1 95 ? 15.963 -5.898 -20.150 1.00 90.38 95 GLU A N 1
ATOM 715 C CA . GLU A 1 95 ? 17.299 -5.994 -20.736 1.00 90.38 95 GLU A CA 1
ATOM 716 C C . GLU A 1 95 ? 17.288 -5.324 -22.123 1.00 90.38 95 GLU A C 1
ATOM 718 O O . GLU A 1 95 ? 16.377 -5.523 -22.936 1.00 90.38 95 GLU A O 1
ATOM 723 N N . ILE A 1 96 ? 18.287 -4.481 -22.385 1.00 88.44 96 ILE A N 1
ATOM 724 C CA . ILE A 1 96 ? 18.484 -3.776 -23.654 1.00 88.44 96 ILE A CA 1
ATOM 725 C C . ILE A 1 96 ? 19.847 -4.171 -24.209 1.00 88.44 96 ILE A C 1
ATOM 727 O O . ILE A 1 96 ? 20.882 -3.729 -23.713 1.00 88.44 96 ILE A O 1
ATOM 731 N N . ASP A 1 97 ? 19.821 -4.998 -25.248 1.00 89.81 97 ASP A N 1
ATOM 732 C CA . ASP A 1 97 ? 20.981 -5.316 -26.073 1.00 89.81 97 ASP A CA 1
ATOM 733 C C . ASP A 1 97 ? 21.313 -4.103 -26.967 1.00 89.81 97 ASP A C 1
ATOM 735 O O . ASP A 1 97 ? 20.469 -3.598 -27.712 1.00 89.81 97 ASP A O 1
ATOM 739 N N . LEU A 1 98 ? 22.528 -3.579 -26.821 1.00 87.19 98 LEU A N 1
ATOM 740 C CA . LEU A 1 98 ? 23.030 -2.382 -27.493 1.00 87.19 98 LEU A CA 1
ATOM 741 C C . LEU A 1 98 ? 23.437 -2.651 -28.946 1.00 87.19 98 LEU A C 1
ATOM 743 O O . LEU A 1 98 ? 23.421 -1.707 -29.739 1.00 87.19 98 LEU A O 1
ATOM 747 N N . ASP A 1 99 ? 23.782 -3.892 -29.298 1.00 85.94 99 ASP A N 1
ATOM 748 C CA . ASP A 1 99 ? 24.075 -4.282 -30.679 1.00 85.94 99 ASP A CA 1
ATOM 749 C C . ASP A 1 99 ? 22.755 -4.377 -31.467 1.00 85.94 99 ASP A C 1
ATOM 751 O O . ASP A 1 99 ? 22.650 -3.789 -32.545 1.00 85.94 99 ASP A O 1
ATOM 755 N N . ASP A 1 100 ? 21.703 -4.967 -30.881 1.00 84.44 100 ASP A N 1
ATOM 756 C CA . ASP A 1 100 ? 20.331 -4.927 -31.425 1.00 84.44 100 ASP A CA 1
ATOM 757 C C . ASP A 1 100 ? 19.847 -3.480 -31.642 1.00 84.44 100 ASP A C 1
ATOM 759 O O . ASP A 1 100 ? 19.230 -3.173 -32.664 1.00 84.44 100 ASP A O 1
ATOM 763 N N . MET A 1 101 ? 20.117 -2.568 -30.696 1.00 84.62 101 MET A N 1
ATOM 764 C CA . MET A 1 101 ? 19.741 -1.150 -30.828 1.00 84.62 101 MET A CA 1
ATOM 765 C C . MET A 1 101 ? 20.552 -0.408 -31.900 1.00 84.62 101 MET A C 1
ATOM 767 O O . MET A 1 101 ? 20.033 0.535 -32.499 1.00 84.62 101 MET A O 1
ATOM 771 N N . ALA A 1 102 ? 21.805 -0.795 -32.156 1.00 79.44 102 ALA A N 1
ATOM 772 C CA . ALA A 1 102 ? 22.672 -0.110 -33.117 1.00 79.44 102 ALA A CA 1
ATOM 773 C C . ALA A 1 102 ? 22.184 -0.242 -34.573 1.00 79.44 102 ALA A C 1
ATOM 775 O O . ALA A 1 102 ? 22.421 0.664 -35.376 1.00 79.44 102 ALA A O 1
ATOM 776 N N . ASP A 1 103 ? 21.475 -1.329 -34.891 1.00 81.62 103 ASP A N 1
ATOM 777 C CA . ASP A 1 103 ? 20.881 -1.590 -36.208 1.00 81.62 103 ASP A CA 1
ATOM 778 C C . ASP A 1 103 ? 19.433 -1.054 -36.351 1.00 81.62 103 ASP A C 1
ATOM 780 O O . ASP A 1 103 ? 18.839 -1.140 -37.433 1.00 81.62 103 ASP A O 1
ATOM 784 N N . MET A 1 104 ? 18.842 -0.466 -35.298 1.00 85.75 104 MET A N 1
ATOM 785 C CA . MET A 1 104 ? 17.490 0.110 -35.354 1.00 85.75 104 MET A CA 1
ATOM 786 C C . MET A 1 104 ? 17.443 1.484 -36.038 1.00 85.75 104 MET A C 1
ATOM 788 O O . MET A 1 104 ? 18.329 2.323 -35.891 1.00 85.75 104 MET A O 1
ATOM 792 N N . ALA A 1 105 ? 16.343 1.747 -36.753 1.00 86.81 105 ALA A N 1
ATOM 793 C CA . ALA A 1 105 ? 16.102 3.037 -37.404 1.00 86.81 105 ALA A CA 1
ATOM 794 C C . ALA A 1 105 ? 15.799 4.176 -36.408 1.00 86.81 105 ALA A C 1
ATOM 796 O O . ALA A 1 105 ? 16.185 5.315 -36.667 1.00 86.81 105 ALA A O 1
ATOM 797 N N . ASP A 1 106 ? 15.136 3.861 -35.290 1.00 89.94 106 ASP A N 1
ATOM 798 C CA . ASP A 1 106 ? 14.955 4.758 -34.145 1.00 89.94 106 ASP A CA 1
ATOM 799 C C . ASP A 1 106 ? 15.133 3.970 -32.826 1.00 89.94 106 ASP A C 1
ATOM 801 O O . ASP A 1 106 ? 14.203 3.306 -32.355 1.00 89.94 106 ASP A O 1
ATOM 805 N N . PRO A 1 107 ? 16.347 3.967 -32.244 1.00 87.38 107 PRO A N 1
ATOM 806 C CA . PRO A 1 107 ? 16.584 3.321 -30.960 1.00 87.38 107 PRO A CA 1
ATOM 807 C C . PRO A 1 107 ? 16.016 4.122 -29.777 1.00 87.38 107 PRO A C 1
ATOM 809 O O . PRO A 1 107 ? 15.714 3.514 -28.754 1.00 87.38 107 PRO A O 1
ATOM 812 N N . GLU A 1 108 ? 15.833 5.450 -29.878 1.00 90.25 108 GLU A N 1
ATOM 813 C CA . GLU A 1 108 ? 15.248 6.228 -28.771 1.00 90.25 108 GLU A CA 1
ATOM 814 C C . GLU A 1 108 ? 13.763 5.875 -28.589 1.00 90.25 108 GLU A C 1
ATOM 816 O O . GLU A 1 108 ? 13.325 5.675 -27.454 1.00 90.25 1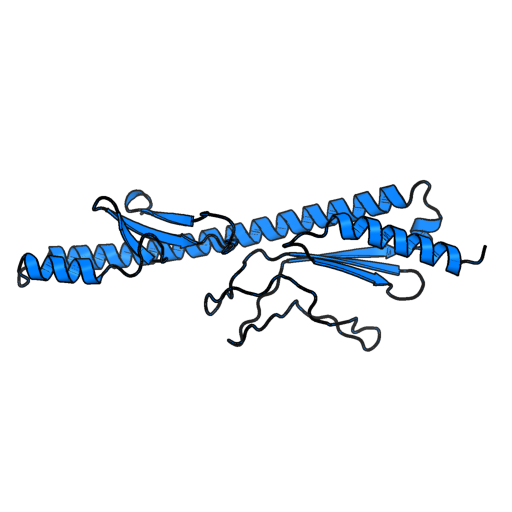08 GLU A O 1
ATOM 821 N N . GLU A 1 109 ? 13.007 5.737 -29.684 1.00 92.31 109 GLU A N 1
ATOM 822 C CA . GLU A 1 109 ? 11.599 5.308 -29.666 1.00 92.31 109 GLU A CA 1
ATOM 823 C C . GLU A 1 109 ? 11.455 3.894 -29.076 1.00 92.31 109 GLU A C 1
ATOM 825 O O . GLU A 1 109 ? 10.709 3.708 -28.116 1.00 92.31 109 GLU A O 1
ATOM 830 N N . SER A 1 110 ? 12.256 2.930 -29.546 1.00 90.88 110 SER A N 1
ATOM 831 C CA . SER A 1 110 ? 12.288 1.546 -29.032 1.00 90.88 110 SER A CA 1
ATOM 832 C C . SER A 1 110 ? 12.564 1.469 -27.524 1.00 90.88 110 SER A C 1
ATOM 834 O O . SER A 1 110 ? 11.881 0.751 -26.788 1.00 90.88 110 SER A O 1
ATOM 836 N N . VAL A 1 111 ? 13.538 2.243 -27.032 1.00 92.31 111 VAL A N 1
ATOM 837 C CA . VAL A 1 111 ? 13.859 2.330 -25.598 1.00 92.31 111 VAL A CA 1
ATOM 838 C C . VAL A 1 111 ? 12.696 2.952 -24.815 1.00 92.31 111 VAL A C 1
ATOM 840 O O . VAL A 1 111 ? 12.328 2.430 -23.761 1.00 92.31 111 VAL A O 1
ATOM 843 N N . CYS A 1 112 ? 12.072 4.018 -25.333 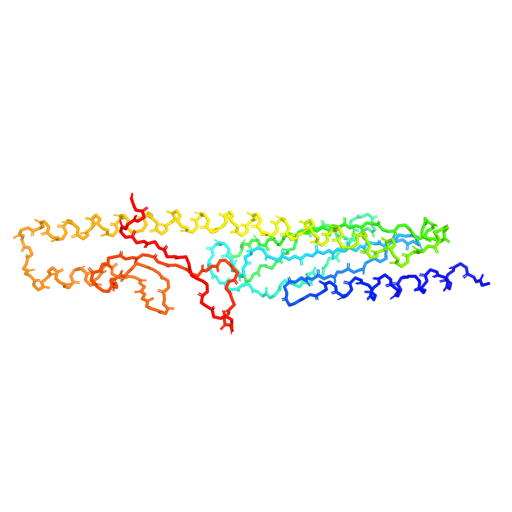1.00 94.25 112 CYS A N 1
ATOM 844 C CA . CYS A 1 112 ? 10.897 4.637 -24.711 1.00 94.25 112 CYS A CA 1
ATOM 845 C C . CYS A 1 112 ? 9.714 3.661 -24.610 1.00 94.25 112 CYS A C 1
ATOM 847 O O . CYS A 1 112 ? 9.109 3.562 -23.545 1.00 94.25 112 CYS A O 1
ATOM 849 N N . GLU A 1 113 ? 9.394 2.923 -25.677 1.00 94.75 113 GLU A N 1
ATOM 850 C CA . GLU A 1 113 ? 8.296 1.946 -25.685 1.00 94.75 113 GLU A CA 1
ATOM 851 C C . GLU A 1 113 ? 8.531 0.805 -24.685 1.00 94.75 113 GLU A C 1
ATOM 853 O O . GLU A 1 113 ? 7.622 0.458 -23.929 1.00 94.75 113 GLU A O 1
ATOM 858 N N . ARG A 1 114 ? 9.755 0.260 -24.621 1.00 94.19 114 ARG A N 1
ATOM 859 C CA . ARG A 1 114 ? 10.119 -0.806 -23.668 1.00 94.19 114 ARG A CA 1
ATOM 860 C C . ARG A 1 114 ? 9.990 -0.348 -22.214 1.00 94.19 114 ARG A C 1
ATOM 862 O O . ARG A 1 114 ? 9.386 -1.056 -21.409 1.00 94.19 114 ARG A O 1
ATOM 869 N N . ILE A 1 115 ? 10.513 0.834 -21.876 1.00 94.38 115 ILE A N 1
ATOM 870 C CA . ILE A 1 115 ? 10.422 1.380 -20.511 1.00 94.38 115 ILE A CA 1
ATOM 871 C C . ILE A 1 115 ? 8.968 1.736 -20.167 1.00 94.38 115 ILE A C 1
ATOM 873 O O . ILE A 1 115 ? 8.530 1.475 -19.050 1.00 94.38 115 ILE A O 1
ATOM 877 N N . ALA A 1 116 ? 8.190 2.271 -21.113 1.00 96.06 116 ALA A N 1
ATOM 878 C CA . ALA A 1 116 ? 6.773 2.566 -20.900 1.00 96.06 116 ALA A CA 1
ATOM 879 C C . ALA A 1 116 ? 5.931 1.298 -20.673 1.00 96.06 116 ALA A C 1
ATOM 881 O O . ALA A 1 116 ? 5.055 1.302 -19.808 1.00 96.06 116 ALA A O 1
ATOM 882 N N . ALA A 1 117 ? 6.213 0.208 -21.395 1.00 95.94 117 ALA A N 1
ATOM 883 C CA . ALA A 1 117 ? 5.568 -1.086 -21.179 1.00 95.94 117 ALA A CA 1
ATOM 884 C C . ALA A 1 117 ? 5.908 -1.668 -19.795 1.00 95.94 117 ALA A C 1
ATOM 886 O O . ALA A 1 117 ? 4.998 -2.024 -19.050 1.00 95.94 117 ALA A O 1
ATOM 887 N N . ALA A 1 118 ? 7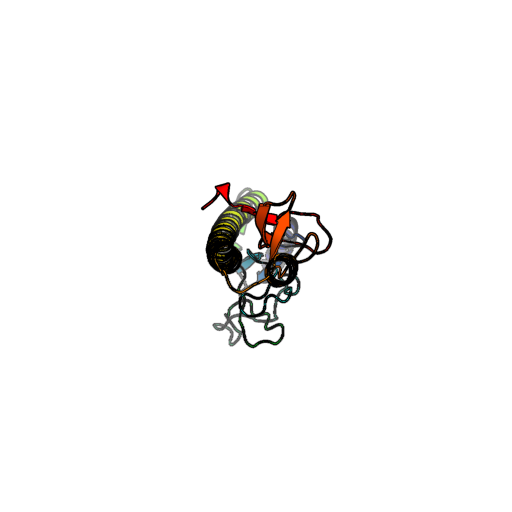.190 -1.673 -19.415 1.00 92.56 118 ALA A N 1
ATOM 888 C CA . ALA A 1 118 ? 7.642 -2.123 -18.095 1.00 92.56 118 ALA A CA 1
ATOM 889 C C . ALA A 1 118 ? 7.077 -1.266 -16.948 1.00 92.56 118 ALA A C 1
ATOM 891 O O . ALA A 1 118 ? 6.727 -1.779 -15.888 1.00 92.56 118 ALA A O 1
ATOM 892 N N . ALA A 1 119 ? 6.949 0.047 -17.163 1.00 94.31 119 ALA A N 1
ATOM 893 C CA . ALA A 1 119 ? 6.315 0.950 -16.211 1.00 94.31 119 ALA A CA 1
ATOM 894 C C . ALA A 1 119 ? 4.831 0.609 -16.020 1.00 94.31 119 ALA A C 1
ATOM 896 O O . ALA A 1 119 ? 4.381 0.547 -14.882 1.00 94.31 119 ALA A O 1
ATOM 897 N N . ALA A 1 120 ? 4.098 0.335 -17.105 1.00 96.12 120 ALA A N 1
ATOM 898 C CA . ALA A 1 120 ? 2.689 -0.052 -17.048 1.00 96.12 120 ALA A CA 1
ATOM 899 C C . ALA A 1 120 ? 2.460 -1.440 -16.413 1.00 96.12 120 ALA A C 1
ATOM 901 O O . ALA A 1 120 ? 1.431 -1.652 -15.772 1.00 96.12 120 ALA A O 1
ATOM 902 N N . GLU A 1 121 ? 3.406 -2.371 -16.570 1.00 94.56 121 GLU A N 1
ATOM 903 C CA . GLU A 1 121 ? 3.418 -3.661 -15.867 1.00 94.56 121 GLU A CA 1
ATOM 904 C C . GLU A 1 121 ? 3.597 -3.452 -14.355 1.00 94.56 121 GLU A C 1
ATOM 906 O O . GLU A 1 121 ? 2.729 -3.856 -13.580 1.00 94.56 121 GLU A O 1
ATOM 911 N N . LEU A 1 122 ? 4.617 -2.684 -13.950 1.00 90.44 122 LEU A N 1
ATOM 912 C CA . LEU A 1 122 ? 4.850 -2.320 -12.548 1.00 90.44 122 LEU A CA 1
ATOM 913 C C . LEU A 1 122 ? 3.650 -1.585 -11.925 1.00 90.44 122 LEU A C 1
ATOM 915 O O . LEU A 1 122 ? 3.262 -1.886 -10.799 1.00 90.44 122 LEU A O 1
ATOM 919 N N . ASP A 1 123 ? 3.031 -0.647 -12.649 1.00 93.25 123 ASP A N 1
ATOM 920 C CA . ASP A 1 123 ? 1.813 0.048 -12.210 1.00 93.25 123 ASP A CA 1
ATOM 921 C C . ASP A 1 123 ? 0.660 -0.939 -11.925 1.00 93.25 123 ASP A C 1
ATOM 923 O O . ASP A 1 123 ? -0.083 -0.771 -10.953 1.00 93.25 123 ASP A O 1
ATOM 927 N N . ALA A 1 124 ? 0.523 -1.996 -12.734 1.00 95.06 124 ALA A N 1
ATOM 928 C CA . ALA A 1 124 ? -0.502 -3.024 -12.566 1.00 95.06 124 ALA A CA 1
ATOM 929 C C . ALA A 1 124 ? -0.190 -4.028 -11.439 1.00 95.06 124 ALA A C 1
ATOM 931 O O . ALA A 1 124 ? -1.124 -4.541 -10.816 1.00 95.06 124 ALA A O 1
ATOM 932 N N . ASP A 1 125 ? 1.085 -4.317 -11.168 1.00 90.31 125 ASP A N 1
ATOM 933 C CA . ASP A 1 125 ? 1.515 -5.114 -10.011 1.00 90.31 125 ASP A CA 1
ATOM 934 C C . ASP A 1 125 ? 1.295 -4.342 -8.701 1.00 90.31 125 ASP A C 1
ATOM 936 O O . ASP A 1 125 ? 0.587 -4.824 -7.813 1.00 90.31 125 ASP A O 1
ATOM 940 N N . VAL A 1 126 ? 1.774 -3.095 -8.628 1.00 90.50 126 VAL A N 1
ATOM 941 C CA . VAL A 1 126 ? 1.608 -2.205 -7.463 1.00 90.50 126 VAL A CA 1
ATOM 942 C C . VAL A 1 126 ? 0.131 -2.014 -7.120 1.00 90.50 126 VAL A C 1
ATOM 944 O O . VAL A 1 126 ? -0.247 -2.146 -5.957 1.00 90.50 126 VAL A O 1
ATOM 947 N N . ALA A 1 127 ? -0.723 -1.747 -8.114 1.00 92.19 127 ALA A N 1
ATOM 948 C CA . ALA A 1 127 ? -2.161 -1.594 -7.889 1.00 92.19 127 ALA A CA 1
ATOM 949 C C . ALA A 1 127 ? -2.807 -2.876 -7.334 1.00 92.19 127 ALA A C 1
ATOM 951 O O . ALA A 1 127 ? -3.610 -2.810 -6.403 1.00 92.19 127 ALA A O 1
ATOM 952 N N . ARG A 1 128 ? -2.431 -4.049 -7.863 1.00 94.00 128 ARG A N 1
ATOM 953 C CA . ARG A 1 128 ? -2.963 -5.351 -7.429 1.00 94.00 128 ARG A CA 1
ATOM 954 C C . ARG A 1 128 ? -2.618 -5.656 -5.976 1.00 94.00 128 ARG A C 1
ATOM 956 O O . ARG A 1 128 ? -3.479 -6.163 -5.251 1.00 94.00 128 ARG A O 1
ATOM 963 N N . GLU A 1 129 ? -1.388 -5.366 -5.561 1.00 91.06 129 GLU A N 1
ATOM 964 C CA . GLU A 1 129 ? -0.948 -5.638 -4.194 1.00 91.06 129 GLU A CA 1
ATOM 965 C C . GLU A 1 129 ? -1.485 -4.595 -3.205 1.00 91.06 129 GLU A C 1
ATOM 967 O O . GLU A 1 129 ? -1.963 -4.962 -2.131 1.00 91.06 129 GLU A O 1
ATOM 972 N N . THR A 1 130 ? -1.588 -3.317 -3.594 1.00 91.38 130 THR A N 1
ATOM 973 C CA . THR A 1 130 ? -2.333 -2.322 -2.800 1.00 91.38 130 THR A CA 1
ATOM 974 C C . THR A 1 130 ? -3.793 -2.755 -2.604 1.00 91.38 130 THR A C 1
ATOM 976 O O . THR A 1 130 ? -4.273 -2.752 -1.472 1.00 91.38 130 THR A O 1
ATOM 979 N N . ASP A 1 131 ? -4.486 -3.226 -3.647 1.00 93.56 131 ASP A N 1
ATOM 980 C CA . ASP A 1 131 ? -5.852 -3.767 -3.539 1.00 93.56 131 ASP A CA 1
ATOM 981 C C . ASP A 1 131 ? -5.932 -5.035 -2.665 1.00 93.56 131 ASP A C 1
ATOM 983 O O . ASP A 1 131 ? -6.973 -5.321 -2.063 1.00 93.56 131 ASP A O 1
ATOM 987 N N . SER A 1 132 ? -4.870 -5.844 -2.614 1.00 93.44 132 SER A N 1
ATOM 988 C CA . SER A 1 132 ? -4.733 -6.994 -1.706 1.00 93.44 132 SER A CA 1
ATOM 989 C C . SER A 1 132 ? -4.720 -6.533 -0.249 1.00 93.44 132 SER A C 1
ATOM 991 O O . SER A 1 132 ? -5.553 -6.961 0.559 1.00 93.44 132 SER A O 1
ATOM 993 N N . GLU A 1 133 ? -3.864 -5.564 0.057 1.00 91.69 133 GLU A N 1
ATOM 994 C CA . GLU A 1 133 ? -3.695 -5.001 1.394 1.00 91.69 133 GLU A CA 1
ATOM 995 C C . GLU A 1 133 ? -4.916 -4.206 1.867 1.00 91.69 133 GLU A C 1
ATOM 997 O O . GLU A 1 133 ? -5.345 -4.374 3.009 1.00 91.69 133 GLU A O 1
ATOM 1002 N N . VAL A 1 134 ? -5.567 -3.433 0.991 1.00 93.06 134 VAL A N 1
ATOM 1003 C CA . VAL A 1 134 ? -6.846 -2.761 1.292 1.00 93.06 134 VAL A CA 1
ATOM 1004 C C . VAL A 1 134 ? -7.912 -3.775 1.717 1.00 93.06 134 VAL A C 1
ATOM 1006 O O . VAL A 1 134 ? -8.617 -3.561 2.707 1.00 93.06 134 VAL A O 1
ATOM 1009 N N . ARG A 1 135 ? -8.020 -4.911 1.013 1.00 95.44 135 ARG A N 1
ATOM 1010 C CA . ARG A 1 135 ? -8.955 -5.990 1.377 1.00 95.44 135 ARG A CA 1
ATOM 1011 C C . ARG A 1 135 ? -8.580 -6.646 2.706 1.00 95.44 135 ARG A C 1
ATOM 1013 O O . ARG A 1 135 ? -9.480 -6.924 3.499 1.00 95.44 135 ARG A O 1
ATOM 1020 N N . ARG A 1 136 ? -7.286 -6.859 2.975 1.00 94.56 136 ARG A N 1
ATOM 1021 C CA . ARG A 1 136 ? -6.796 -7.408 4.251 1.00 94.56 136 ARG A CA 1
ATOM 1022 C C . ARG A 1 136 ? -7.116 -6.478 5.424 1.00 94.56 136 ARG A C 1
ATOM 1024 O O . ARG A 1 136 ? -7.665 -6.945 6.420 1.00 94.56 136 ARG A O 1
ATOM 1031 N N . ILE A 1 137 ? -6.835 -5.180 5.295 1.00 93.25 137 ILE A N 1
ATOM 1032 C CA . ILE A 1 137 ? -7.162 -4.168 6.311 1.00 93.25 137 ILE A CA 1
ATOM 1033 C C . ILE A 1 137 ? -8.671 -4.126 6.547 1.00 93.25 137 ILE A C 1
ATOM 1035 O O . ILE A 1 137 ? -9.105 -4.242 7.690 1.00 93.25 137 ILE A O 1
ATOM 1039 N N . ARG A 1 138 ? -9.488 -4.036 5.486 1.00 96.25 138 ARG A N 1
ATOM 1040 C CA . ARG A 1 138 ? -10.954 -3.991 5.625 1.00 96.25 138 ARG A CA 1
ATOM 1041 C C . ARG A 1 138 ? -11.506 -5.229 6.336 1.00 96.25 138 ARG A C 1
ATOM 1043 O O . ARG A 1 138 ? -12.416 -5.098 7.145 1.00 96.25 138 ARG A O 1
ATOM 1050 N N . ALA A 1 139 ? -10.954 -6.414 6.069 1.00 96.62 139 ALA A N 1
ATOM 1051 C CA . ALA A 1 139 ? -11.339 -7.640 6.769 1.00 96.62 139 ALA A CA 1
ATOM 1052 C C . ALA A 1 139 ? -10.974 -7.610 8.267 1.00 96.62 139 ALA A C 1
ATOM 1054 O O . ALA A 1 139 ? -11.772 -8.073 9.080 1.00 96.62 139 ALA A O 1
ATOM 1055 N N . GLY A 1 140 ? -9.820 -7.033 8.626 1.00 96.12 140 GLY A N 1
ATOM 1056 C CA . GLY A 1 140 ? -9.434 -6.774 10.019 1.00 96.12 140 GLY A CA 1
ATOM 1057 C C . GLY A 1 140 ? -10.413 -5.829 10.715 1.00 96.12 140 GLY A C 1
ATOM 1058 O O . GLY A 1 140 ? -11.054 -6.229 11.679 1.00 96.12 140 GLY A O 1
ATOM 1059 N N . LEU A 1 141 ? -10.647 -4.647 10.135 1.00 96.62 141 LEU A N 1
ATOM 1060 C CA . LEU A 1 141 ? -11.586 -3.644 10.658 1.00 96.62 141 LEU A CA 1
ATOM 1061 C C . LEU A 1 141 ? -13.018 -4.188 10.826 1.00 96.62 141 LEU A C 1
ATOM 1063 O O . LEU A 1 141 ? -13.700 -3.844 11.786 1.00 96.62 141 LEU A O 1
ATOM 1067 N N . ILE A 1 142 ? -13.478 -5.062 9.921 1.00 98.19 142 ILE A N 1
ATOM 1068 C CA . ILE A 1 142 ? -14.762 -5.776 10.048 1.00 98.19 142 ILE A CA 1
ATOM 1069 C C . ILE A 1 142 ? -14.768 -6.731 11.252 1.00 98.19 142 ILE A C 1
ATOM 1071 O O . ILE A 1 142 ? -15.807 -6.876 11.898 1.00 98.19 142 ILE A O 1
ATOM 1075 N N . SER A 1 143 ? -13.651 -7.404 11.545 1.00 97.81 143 SER A N 1
ATOM 1076 C CA . SER A 1 143 ? -13.525 -8.268 12.726 1.00 97.81 143 SER A CA 1
ATOM 1077 C C . SER A 1 143 ? -13.529 -7.434 14.002 1.00 97.81 143 SER A C 1
ATOM 1079 O O . SER A 1 143 ? -14.381 -7.654 14.857 1.00 97.81 143 SER A O 1
ATOM 1081 N N . ASP A 1 144 ? -12.660 -6.424 14.076 1.00 97.50 144 ASP A N 1
ATOM 1082 C CA . ASP A 1 144 ? -12.516 -5.547 15.241 1.00 97.50 144 ASP A CA 1
ATOM 1083 C C . ASP A 1 144 ? -13.848 -4.857 15.581 1.00 97.50 144 ASP A C 1
ATOM 1085 O O . ASP A 1 144 ? -14.279 -4.845 16.733 1.00 97.50 144 ASP A O 1
ATOM 1089 N N . LEU A 1 145 ? -14.569 -4.358 14.568 1.00 97.88 145 LEU A N 1
ATOM 1090 C CA . LEU A 1 145 ? -15.884 -3.743 14.757 1.00 97.88 145 LEU A CA 1
ATOM 1091 C C . LEU A 1 145 ? -16.940 -4.743 15.254 1.00 97.88 145 LEU A C 1
ATOM 1093 O O . LEU A 1 145 ? -17.757 -4.390 16.104 1.00 97.88 145 LEU A O 1
ATOM 1097 N N . ARG A 1 146 ? -16.941 -5.988 14.756 1.00 98.31 146 ARG A N 1
ATOM 1098 C CA . ARG A 1 146 ? -17.864 -7.038 15.228 1.00 98.31 146 ARG A CA 1
ATOM 1099 C C . ARG A 1 146 ? -17.575 -7.438 16.671 1.00 98.31 146 ARG A C 1
ATOM 1101 O O . ARG A 1 146 ? -18.520 -7.578 17.445 1.00 98.31 146 ARG A O 1
ATOM 1108 N N . ASP A 1 147 ? -16.305 -7.569 17.035 1.00 98.00 147 ASP A N 1
ATOM 1109 C CA . ASP A 1 147 ? -15.885 -7.928 18.390 1.00 98.00 147 ASP A CA 1
ATOM 1110 C C . ASP A 1 147 ? -16.177 -6.790 19.387 1.00 98.00 147 ASP A C 1
ATOM 1112 O O . ASP A 1 147 ? -16.630 -7.049 20.507 1.00 98.00 147 ASP A O 1
ATOM 1116 N N . THR A 1 148 ? -16.024 -5.524 18.984 1.00 97.88 148 THR A N 1
ATOM 1117 C CA . THR A 1 148 ? -16.456 -4.361 19.783 1.00 97.88 148 THR A CA 1
ATOM 1118 C C . THR A 1 148 ? -17.978 -4.280 19.913 1.00 97.88 148 THR A C 1
ATOM 1120 O O . THR A 1 148 ? -18.482 -4.056 21.012 1.00 97.88 148 THR A O 1
ATOM 1123 N N . LEU A 1 149 ? -18.742 -4.514 18.840 1.00 97.81 149 LEU A N 1
ATOM 1124 C CA . LEU A 1 149 ? -20.211 -4.521 18.899 1.00 97.81 149 LEU A CA 1
ATOM 1125 C C . LEU A 1 149 ? -20.763 -5.655 19.773 1.00 97.81 149 LEU A C 1
ATOM 1127 O O . LEU A 1 149 ? -21.764 -5.453 20.460 1.00 97.81 149 LEU A O 1
ATOM 1131 N N . ALA A 1 150 ? -20.111 -6.821 19.789 1.00 98.06 150 ALA A N 1
ATOM 1132 C CA . ALA A 1 150 ? -20.453 -7.912 20.699 1.00 98.06 150 ALA A CA 1
ATOM 1133 C C . ALA A 1 150 ? -20.239 -7.504 22.168 1.00 98.06 150 ALA A C 1
ATOM 1135 O O . ALA A 1 150 ? -21.165 -7.607 22.970 1.00 98.06 150 ALA A O 1
ATOM 1136 N N . GLN A 1 151 ? -19.073 -6.939 22.500 1.00 97.94 151 GLN A N 1
ATOM 1137 C CA . GLN A 1 151 ? -18.784 -6.431 23.849 1.00 97.94 151 GLN A CA 1
ATOM 1138 C C . GLN A 1 151 ? -19.739 -5.302 24.268 1.00 97.94 151 GLN A C 1
ATOM 1140 O O . GLN A 1 151 ? -20.231 -5.292 25.395 1.00 97.94 151 GLN A O 1
ATOM 1145 N N . ALA A 1 152 ? -20.063 -4.378 23.360 1.00 97.06 152 ALA A N 1
ATOM 1146 C CA . ALA A 1 152 ? -21.026 -3.311 23.617 1.00 97.06 152 ALA A CA 1
ATOM 1147 C C . ALA A 1 152 ? -22.443 -3.855 23.881 1.00 97.06 152 ALA A C 1
ATOM 1149 O O . ALA A 1 152 ? -23.160 -3.323 24.733 1.00 97.06 152 ALA A O 1
ATOM 1150 N N . ALA A 1 153 ? -22.846 -4.927 23.189 1.00 97.50 153 ALA A N 1
ATOM 1151 C CA . ALA A 1 153 ? -24.113 -5.612 23.434 1.00 97.50 153 ALA A CA 1
ATOM 1152 C C . ALA A 1 153 ? -24.130 -6.333 24.792 1.00 97.50 153 ALA A C 1
ATOM 1154 O O . ALA A 1 153 ? -25.133 -6.239 25.501 1.00 97.50 153 ALA A O 1
ATOM 1155 N N . ASP A 1 154 ? -23.029 -6.980 25.185 1.00 98.06 154 ASP A N 1
ATOM 1156 C CA . ASP A 1 154 ? -22.890 -7.624 26.497 1.00 98.06 154 ASP A CA 1
ATOM 1157 C C . ASP A 1 154 ? -22.959 -6.591 27.640 1.00 98.06 154 ASP A C 1
ATOM 1159 O O . ASP A 1 154 ? -23.763 -6.755 28.558 1.00 98.06 154 ASP A O 1
ATOM 1163 N N . ILE A 1 155 ? -22.232 -5.467 27.545 1.00 97.62 155 ILE A N 1
ATOM 1164 C CA . ILE A 1 155 ? -22.311 -4.346 28.511 1.00 97.62 155 ILE A CA 1
ATOM 1165 C C . ILE A 1 155 ? -23.736 -3.776 28.584 1.00 97.62 155 ILE A C 1
ATOM 1167 O O . ILE A 1 155 ? -24.251 -3.476 29.665 1.00 97.62 155 ILE A O 1
ATOM 1171 N N . ALA A 1 156 ? -24.410 -3.622 27.441 1.00 95.25 156 ALA A N 1
ATOM 1172 C CA . ALA A 1 156 ? -25.787 -3.140 27.411 1.00 95.25 156 ALA A CA 1
ATOM 1173 C C . ALA A 1 156 ? -26.759 -4.126 28.085 1.00 95.25 156 ALA A C 1
ATOM 1175 O O . ALA A 1 156 ? -27.678 -3.682 28.784 1.00 95.25 156 ALA A O 1
ATOM 1176 N N . ALA A 1 157 ? -26.546 -5.433 27.911 1.00 97.00 157 ALA A N 1
ATOM 1177 C CA . ALA A 1 157 ? -27.368 -6.508 28.463 1.00 97.00 157 ALA A CA 1
ATOM 1178 C C . ALA A 1 157 ? -27.102 -6.813 29.948 1.00 97.00 157 ALA A C 1
ATOM 1180 O O . ALA A 1 157 ? -28.003 -7.327 30.613 1.00 97.00 157 ALA A O 1
ATOM 1181 N N . ASP A 1 158 ? -25.916 -6.486 30.470 1.00 96.81 158 ASP A N 1
ATOM 1182 C CA . ASP A 1 158 ? -25.549 -6.694 31.875 1.00 96.81 158 ASP A CA 1
ATOM 1183 C C . ASP A 1 158 ? -26.556 -6.002 32.815 1.00 96.81 158 ASP A C 1
ATOM 1185 O O . ASP A 1 158 ? -26.828 -4.809 32.693 1.00 96.81 158 ASP A O 1
ATOM 1189 N N . ALA A 1 159 ? -27.172 -6.749 33.729 1.00 96.25 159 ALA A N 1
ATOM 1190 C CA . ALA A 1 159 ? -28.182 -6.218 34.644 1.00 96.25 159 ALA A CA 1
ATOM 1191 C C . ALA A 1 159 ? -27.595 -5.698 35.969 1.00 96.25 159 ALA A C 1
ATOM 1193 O O . ALA A 1 159 ? -28.314 -5.028 36.713 1.00 96.25 159 ALA A O 1
ATOM 1194 N N . ASP A 1 160 ? -26.329 -6.008 36.254 1.00 97.06 160 ASP A N 1
ATOM 1195 C CA . ASP A 1 160 ? -25.643 -5.667 37.499 1.00 97.06 160 ASP A CA 1
ATOM 1196 C C . ASP A 1 160 ? -24.908 -4.313 37.399 1.00 97.06 160 ASP A C 1
ATOM 1198 O O . ASP A 1 160 ? -24.705 -3.665 38.426 1.00 97.06 160 ASP A O 1
ATOM 1202 N N . LEU A 1 161 ? -24.582 -3.847 36.182 1.00 94.81 161 LEU A N 1
ATOM 1203 C CA . LEU A 1 161 ? -23.994 -2.521 35.928 1.00 94.81 161 LEU A CA 1
ATOM 1204 C C . LEU A 1 161 ? -25.029 -1.380 35.943 1.00 94.81 161 LEU A C 1
ATOM 1206 O O . LEU A 1 161 ? -26.050 -1.416 35.241 1.00 94.81 161 LEU A O 1
ATOM 1210 N N . ALA A 1 162 ? -24.713 -0.304 36.664 1.00 96.56 162 ALA A N 1
ATOM 1211 C CA . ALA A 1 162 ? -25.444 0.959 36.631 1.00 96.56 162 ALA A CA 1
ATOM 1212 C C . ALA A 1 162 ? -25.258 1.713 35.295 1.00 96.56 162 ALA A C 1
ATOM 1214 O O . ALA A 1 162 ? -24.380 1.418 34.488 1.00 96.56 162 ALA A O 1
ATOM 1215 N N . GLY A 1 163 ? -26.121 2.698 35.021 1.00 94.56 163 GLY A N 1
ATOM 1216 C CA . GLY A 1 163 ? -26.136 3.395 33.724 1.00 94.56 163 GLY A CA 1
ATOM 1217 C C . GLY A 1 163 ? -24.892 4.250 33.445 1.00 94.56 163 GLY A C 1
ATOM 1218 O O . GLY A 1 163 ? -24.515 4.418 32.289 1.00 94.56 163 GLY A O 1
ATOM 1219 N N . ASP A 1 164 ? -24.263 4.768 34.495 1.00 95.94 164 ASP A N 1
ATOM 1220 C CA . ASP A 1 164 ? -22.972 5.457 34.482 1.00 95.94 164 ASP A CA 1
ATOM 1221 C C . ASP A 1 164 ? -21.802 4.477 34.314 1.00 95.94 164 ASP A C 1
ATOM 1223 O O . ASP A 1 164 ? -20.957 4.700 33.451 1.00 95.94 164 ASP A O 1
ATOM 1227 N N . GLU A 1 165 ? -21.811 3.347 35.026 1.00 96.50 165 GLU A N 1
ATOM 1228 C CA . GLU A 1 165 ? -20.814 2.274 34.858 1.00 96.50 165 GLU A CA 1
ATOM 1229 C C . GLU A 1 165 ? -20.830 1.697 33.429 1.00 96.50 165 GLU A C 1
ATOM 1231 O O . GLU A 1 165 ? -19.780 1.437 32.844 1.00 96.50 165 GLU A O 1
ATOM 1236 N N . LYS A 1 166 ? -22.014 1.565 32.812 1.00 96.25 166 LYS A N 1
ATOM 1237 C CA . LYS A 1 166 ? -22.149 1.182 31.395 1.00 96.25 166 LYS A CA 1
ATOM 1238 C C . LYS A 1 166 ? -21.594 2.225 30.435 1.00 96.25 166 LYS A C 1
ATOM 1240 O O . LYS A 1 166 ? -21.053 1.848 29.401 1.00 96.25 166 LYS A O 1
ATOM 1245 N N . ALA A 1 167 ? -21.750 3.514 30.735 1.00 94.06 167 ALA A N 1
ATOM 1246 C CA . ALA A 1 167 ? -21.188 4.571 29.901 1.00 94.06 167 ALA A CA 1
ATOM 1247 C C . ALA A 1 167 ? -19.653 4.529 29.945 1.00 94.06 167 ALA A C 1
ATOM 1249 O O . ALA A 1 167 ? -19.028 4.475 28.891 1.00 94.06 167 ALA A O 1
ATOM 1250 N N . GLU A 1 168 ? -19.063 4.430 31.140 1.00 96.19 168 GLU A N 1
ATOM 1251 C CA . GLU A 1 168 ? -17.611 4.281 31.322 1.00 96.19 168 GLU A CA 1
ATOM 1252 C C . GLU A 1 168 ? -17.070 3.012 30.638 1.00 96.19 168 GLU A C 1
ATOM 1254 O O . GLU A 1 168 ? -16.057 3.066 29.942 1.00 96.19 168 GLU A O 1
ATOM 1259 N N . ALA A 1 169 ? -17.774 1.882 30.756 1.00 95.62 169 ALA A N 1
ATOM 1260 C CA . ALA A 1 169 ? -17.388 0.635 30.097 1.00 95.62 169 ALA A CA 1
ATOM 1261 C C . ALA A 1 169 ? -17.464 0.712 28.558 1.00 95.62 169 ALA A C 1
ATOM 1263 O O . ALA A 1 169 ? -16.597 0.161 27.885 1.00 95.62 169 ALA A O 1
ATOM 1264 N N . LEU A 1 170 ? -18.466 1.402 27.994 1.00 95.19 170 LEU A N 1
ATOM 1265 C CA . LEU A 1 170 ? -18.574 1.628 26.546 1.00 95.19 170 LEU A CA 1
ATOM 1266 C C . LEU A 1 170 ? -17.512 2.604 26.030 1.00 95.19 170 LEU A C 1
ATOM 1268 O O . LEU A 1 170 ? -16.981 2.390 24.944 1.00 95.19 170 LEU A O 1
ATOM 1272 N N . ASP A 1 171 ? -17.189 3.649 26.792 1.00 94.12 171 ASP A N 1
ATOM 1273 C CA . ASP A 1 171 ? -16.100 4.576 26.465 1.00 94.12 171 ASP A CA 1
ATOM 1274 C C . ASP A 1 171 ? -14.744 3.842 26.468 1.00 94.12 171 ASP A C 1
ATOM 1276 O O . ASP A 1 171 ? -13.909 4.075 25.599 1.00 94.12 171 ASP A O 1
ATOM 1280 N N . GLY A 1 172 ? -14.560 2.874 27.374 1.00 94.44 172 GLY A N 1
ATOM 1281 C CA . GLY A 1 172 ? -13.383 2.001 27.434 1.00 94.44 172 GLY A CA 1
ATOM 1282 C C . GLY A 1 172 ? -13.228 0.987 26.288 1.00 94.44 172 GLY A C 1
ATOM 1283 O O . GLY A 1 172 ? -12.193 0.323 26.229 1.00 94.44 172 GLY A O 1
ATOM 1284 N N . LEU A 1 173 ? -14.211 0.853 25.386 1.00 95.56 173 LEU A N 1
ATOM 1285 C CA . LEU A 1 173 ? -14.081 0.046 24.161 1.00 95.56 173 LEU A CA 1
ATOM 1286 C C . LEU A 1 173 ? -13.468 0.825 22.985 1.00 95.56 173 LEU A C 1
ATOM 1288 O O . LEU A 1 173 ? -13.098 0.211 21.983 1.00 95.56 173 LEU A O 1
ATOM 1292 N N . GLU A 1 174 ? -13.371 2.155 23.071 1.00 95.62 174 GLU A N 1
ATOM 1293 C CA . GLU A 1 174 ? -12.740 2.961 22.024 1.00 95.62 174 GLU A CA 1
ATOM 1294 C C . GLU A 1 174 ? -11.214 2.810 22.079 1.00 95.62 174 GLU A C 1
ATOM 1296 O O . GLU A 1 174 ? -10.590 2.985 23.126 1.00 95.62 174 GLU A O 1
ATOM 1301 N N . ASN A 1 175 ? -10.602 2.475 20.942 1.00 93.38 175 ASN A N 1
ATOM 1302 C CA . ASN A 1 175 ? -9.151 2.272 20.822 1.00 93.38 175 ASN A CA 1
ATOM 1303 C C . ASN A 1 175 ? -8.512 3.067 19.669 1.00 93.38 175 ASN A C 1
ATOM 1305 O O . ASN A 1 175 ? -7.362 2.821 19.315 1.00 93.38 175 ASN A O 1
ATOM 1309 N N . GLY A 1 176 ? -9.259 4.027 19.121 1.00 89.31 176 GLY A N 1
ATOM 1310 C CA . GLY A 1 176 ? -8.816 5.015 18.145 1.00 89.31 176 GLY A CA 1
ATOM 1311 C C . GLY A 1 176 ? -9.726 6.247 18.175 1.00 89.31 176 GLY A C 1
ATOM 1312 O O . GLY A 1 176 ? -10.545 6.413 19.077 1.00 89.31 176 GLY A O 1
ATOM 1313 N N . GLY A 1 177 ? -9.606 7.118 17.179 1.00 84.44 177 GLY A N 1
ATOM 1314 C CA . GLY A 1 177 ? -10.39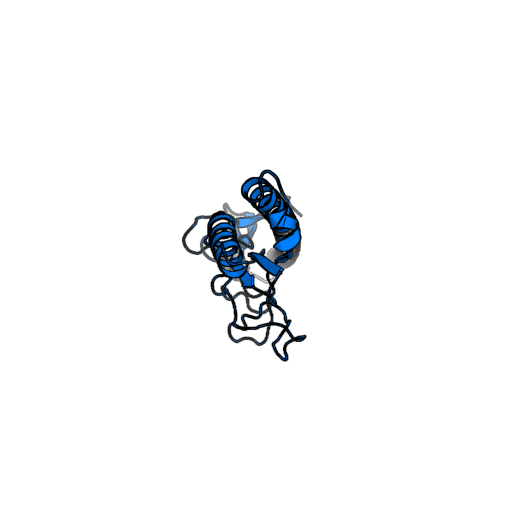8 8.342 17.057 1.00 84.44 177 GLY A CA 1
ATOM 1315 C C . GLY A 1 177 ? -10.084 9.089 15.763 1.00 84.44 177 GLY A C 1
ATOM 1316 O O . GLY A 1 177 ? -9.474 8.535 14.858 1.00 84.44 177 GLY A O 1
ATOM 1317 N N . GLY A 1 178 ? -10.465 10.366 15.665 1.00 76.12 178 GLY A N 1
ATOM 1318 C CA . GLY A 1 178 ? -10.344 11.142 14.417 1.00 76.12 178 GLY A CA 1
ATOM 1319 C C . GLY A 1 178 ? -8.922 11.336 13.856 1.00 76.12 178 GLY A C 1
ATOM 1320 O O . GLY A 1 178 ? -8.792 11.718 12.697 1.00 76.12 178 GLY A O 1
ATOM 1321 N N . GLU A 1 179 ? -7.877 11.076 14.649 1.00 81.12 179 GLU A N 1
ATOM 1322 C CA . GLU A 1 179 ? -6.462 11.144 14.235 1.00 81.12 179 GLU A CA 1
ATOM 1323 C C . GLU A 1 179 ? -5.718 9.798 14.403 1.00 81.12 179 GLU A C 1
ATOM 1325 O O . GLU A 1 179 ? -4.632 9.621 13.851 1.00 81.12 179 GLU A O 1
ATOM 1330 N N . GLU A 1 180 ? -6.305 8.825 15.114 1.00 86.44 180 GLU A N 1
ATOM 1331 C CA . GLU A 1 180 ? -5.690 7.528 15.435 1.00 86.44 180 GLU A CA 1
ATOM 1332 C C . GLU A 1 180 ? -6.542 6.357 14.897 1.00 86.44 180 GLU A C 1
ATOM 1334 O O . GLU A 1 180 ? -7.710 6.239 15.277 1.00 86.44 180 GLU A O 1
ATOM 1339 N N . PRO A 1 181 ? -5.996 5.478 14.030 1.00 90.62 181 PRO A N 1
ATOM 1340 C CA . PRO A 1 181 ? -6.666 4.260 13.574 1.00 90.62 181 PRO A CA 1
ATOM 1341 C C . PRO A 1 181 ? -7.206 3.396 14.714 1.00 90.62 181 PRO A C 1
ATOM 1343 O O . PRO A 1 181 ? -6.520 3.187 15.711 1.00 90.62 181 PRO A O 1
ATOM 1346 N N . GLY A 1 182 ? -8.402 2.843 14.532 1.00 94.38 182 GLY A N 1
ATOM 1347 C CA . GLY A 1 182 ? -9.057 1.994 15.524 1.00 94.38 182 GLY A CA 1
ATOM 1348 C C . GLY A 1 182 ? -10.579 2.029 15.425 1.00 94.38 182 GLY A C 1
ATOM 1349 O O . GLY A 1 182 ? -11.150 2.524 14.449 1.00 94.38 182 GLY A O 1
ATOM 1350 N N . VAL A 1 183 ? -11.227 1.486 16.451 1.00 96.75 183 VAL A N 1
ATOM 1351 C CA . VAL A 1 183 ? -12.678 1.448 16.641 1.00 96.75 183 VAL A CA 1
ATOM 1352 C C . VAL A 1 183 ? -13.097 2.579 17.579 1.00 96.75 183 VAL A C 1
ATOM 1354 O O . VAL A 1 183 ? -12.523 2.738 18.656 1.00 96.75 183 VAL A O 1
ATOM 1357 N N . TYR A 1 184 ? -14.099 3.362 17.177 1.00 95.94 184 TYR A N 1
ATOM 1358 C CA . TYR A 1 184 ? -14.624 4.494 17.947 1.00 95.94 184 TYR A CA 1
ATOM 1359 C C . TYR A 1 184 ? -16.084 4.800 17.580 1.00 95.94 184 TYR A C 1
ATOM 1361 O O . TYR A 1 184 ? -16.609 4.257 16.599 1.00 95.94 184 TYR A O 1
ATOM 1369 N N . ARG A 1 185 ? -16.762 5.665 18.350 1.00 94.56 185 ARG A N 1
ATOM 1370 C CA . ARG A 1 185 ? -18.107 6.154 18.000 1.00 94.56 185 ARG A CA 1
ATOM 1371 C C . ARG A 1 185 ? -18.045 7.503 17.281 1.00 94.56 185 ARG A C 1
ATOM 1373 O O . ARG A 1 185 ? -17.554 8.487 17.827 1.00 94.56 185 ARG A O 1
ATOM 1380 N N . ASP A 1 186 ? -18.656 7.582 16.101 1.00 92.19 186 ASP A N 1
ATOM 1381 C CA . ASP A 1 186 ? -18.915 8.835 15.380 1.00 92.19 186 ASP A CA 1
ATOM 1382 C C . ASP A 1 186 ? -20.425 9.039 15.216 1.00 92.19 186 ASP A C 1
ATOM 1384 O O . ASP A 1 186 ? -21.170 8.119 14.876 1.00 92.19 186 ASP A O 1
ATOM 1388 N N . GLY A 1 187 ? -20.921 10.230 15.557 1.00 89.50 187 GLY A N 1
ATOM 1389 C CA . GLY A 1 187 ? -22.361 10.518 15.593 1.00 89.50 187 GLY A CA 1
ATOM 1390 C C . GLY A 1 187 ? -23.192 9.562 16.470 1.00 89.50 187 GLY A C 1
ATOM 1391 O O . GLY A 1 187 ? -24.405 9.467 16.280 1.00 89.50 187 GLY A O 1
ATOM 1392 N N . GLY A 1 188 ? -22.559 8.840 17.404 1.00 89.12 188 GLY A N 1
ATOM 1393 C CA . GLY A 1 188 ? -23.185 7.798 18.228 1.00 89.12 188 GLY A CA 1
ATOM 1394 C C . GLY A 1 188 ? -23.301 6.415 17.570 1.00 89.12 188 GLY A C 1
ATOM 1395 O O . GLY A 1 188 ? -24.032 5.578 18.094 1.00 89.12 188 GLY A O 1
ATOM 1396 N N . ARG A 1 189 ? -22.616 6.171 16.446 1.00 93.62 189 ARG A N 1
ATOM 1397 C CA . ARG A 1 189 ? -22.505 4.861 15.778 1.00 93.62 189 ARG A CA 1
ATOM 1398 C C . ARG A 1 189 ? -21.082 4.346 15.841 1.00 93.62 189 ARG A C 1
ATOM 1400 O O . ARG A 1 189 ? -20.153 5.139 15.715 1.00 93.62 189 ARG A O 1
ATOM 1407 N N . TRP A 1 190 ? -20.910 3.040 15.965 1.00 95.94 190 TRP A N 1
ATOM 1408 C CA . TRP A 1 190 ? -19.590 2.428 15.914 1.00 95.94 190 TRP A CA 1
ATOM 1409 C C . TRP A 1 190 ? -19.050 2.378 14.483 1.00 95.94 190 TRP A C 1
ATOM 1411 O O . TRP A 1 190 ? -19.745 1.989 13.537 1.00 95.94 190 TRP A O 1
ATOM 1421 N N . GLN A 1 191 ? -17.780 2.738 14.333 1.00 96.94 191 GLN A N 1
ATOM 1422 C CA . GLN A 1 191 ? -17.017 2.522 13.111 1.00 96.94 191 GLN A CA 1
ATOM 1423 C C . GLN A 1 191 ? -15.563 2.186 13.433 1.00 96.94 191 GLN A C 1
ATOM 1425 O O . GLN A 1 191 ? -15.034 2.565 14.477 1.00 96.94 191 GLN A O 1
ATOM 1430 N N . ALA A 1 192 ? -14.931 1.456 12.523 1.00 97.00 192 ALA A N 1
ATOM 1431 C CA . ALA A 1 192 ? -13.529 1.086 12.576 1.00 97.00 192 ALA A CA 1
ATOM 1432 C C . ALA A 1 192 ? -12.819 1.667 11.353 1.00 97.00 192 ALA A C 1
ATOM 1434 O O . ALA A 1 192 ? -13.349 1.599 10.239 1.00 97.00 192 ALA A O 1
ATOM 1435 N N . TRP A 1 193 ? -11.628 2.232 11.534 1.00 95.19 193 TRP A N 1
ATOM 1436 C CA . TRP A 1 193 ? -10.872 2.801 10.422 1.00 95.19 193 TRP A CA 1
ATOM 1437 C C . TRP A 1 193 ? -9.365 2.586 10.526 1.00 95.19 193 TRP A C 1
ATOM 1439 O O . TRP A 1 193 ? -8.809 2.425 11.611 1.00 95.19 193 TRP A O 1
ATOM 1449 N N . ALA A 1 194 ? -8.704 2.629 9.371 1.00 92.19 194 ALA A N 1
ATOM 1450 C CA . ALA A 1 194 ? -7.253 2.677 9.266 1.00 92.19 194 ALA A CA 1
ATOM 1451 C C . ALA A 1 194 ? -6.803 3.474 8.038 1.00 92.19 194 ALA A C 1
ATOM 1453 O O . ALA A 1 194 ? -7.562 3.675 7.087 1.00 92.19 194 ALA A O 1
ATOM 1454 N N . TRP A 1 195 ? -5.544 3.907 8.045 1.00 88.50 195 TRP A N 1
ATOM 1455 C CA . TRP A 1 195 ? -4.911 4.538 6.891 1.00 88.50 195 TRP A CA 1
ATOM 1456 C C . TRP A 1 195 ? -4.848 3.593 5.685 1.00 88.50 195 TRP A C 1
ATOM 1458 O O . TRP A 1 195 ? -4.643 2.386 5.828 1.00 88.50 195 TRP A O 1
ATOM 1468 N N . HIS A 1 196 ? -4.986 4.150 4.483 1.00 90.12 196 HIS A N 1
ATOM 1469 C CA . HIS A 1 196 ? -4.725 3.427 3.242 1.00 90.12 196 HIS A CA 1
ATOM 1470 C C . HIS A 1 196 ? -3.250 2.958 3.178 1.00 90.12 196 HIS A C 1
ATOM 1472 O O . HIS A 1 196 ? -2.374 3.694 3.643 1.00 90.12 196 HIS A O 1
ATOM 1478 N N . PRO A 1 197 ? -2.917 1.789 2.578 1.00 86.81 197 PRO A N 1
ATOM 1479 C CA . PRO A 1 197 ? -1.540 1.276 2.520 1.00 86.81 197 PRO A CA 1
ATOM 1480 C C . PRO A 1 197 ? -0.505 2.241 1.936 1.00 86.81 197 PRO A C 1
ATOM 1482 O O . PRO A 1 197 ? 0.674 2.157 2.272 1.00 86.81 197 PRO A O 1
ATOM 1485 N N . ARG A 1 198 ? -0.952 3.177 1.089 1.00 82.94 198 ARG A N 1
ATOM 1486 C CA . ARG A 1 198 ? -0.132 4.217 0.451 1.00 82.94 198 ARG A CA 1
ATOM 1487 C C . ARG A 1 198 ? -0.326 5.601 1.091 1.00 82.94 198 ARG A C 1
ATOM 1489 O O . ARG A 1 198 ? -0.318 6.613 0.388 1.00 82.94 198 ARG A O 1
ATOM 1496 N N . HIS A 1 199 ? -0.564 5.667 2.400 1.00 69.50 199 HIS A N 1
ATOM 1497 C CA . HIS A 1 199 ? -0.644 6.928 3.140 1.00 69.50 199 HIS A CA 1
ATOM 1498 C C . HIS A 1 199 ? 0.744 7.567 3.310 1.00 69.50 199 HIS A C 1
ATOM 1500 O O . HIS A 1 199 ? 1.661 6.964 3.870 1.00 69.50 199 HIS A O 1
ATOM 1506 N N . ARG A 1 200 ? 0.868 8.834 2.902 1.00 62.03 200 ARG A N 1
ATOM 1507 C CA . ARG A 1 200 ? 2.005 9.697 3.243 1.00 62.03 200 ARG A CA 1
ATOM 1508 C C . ARG A 1 200 ? 1.618 10.624 4.377 1.00 62.03 200 ARG A C 1
ATOM 1510 O O . ARG A 1 200 ? 0.560 11.231 4.326 1.00 62.03 200 ARG A O 1
ATOM 1517 N N . ALA A 1 201 ? 2.545 10.857 5.301 1.00 52.00 201 ALA A N 1
ATOM 1518 C CA . ALA A 1 201 ? 2.368 11.824 6.386 1.00 52.00 201 ALA A CA 1
ATOM 1519 C C . ALA A 1 201 ? 2.151 13.287 5.924 1.00 52.00 201 ALA A C 1
ATOM 1521 O O . ALA A 1 201 ? 1.815 14.132 6.749 1.00 52.00 201 ALA A O 1
ATOM 1522 N N . GLU A 1 202 ? 2.361 13.591 4.637 1.00 48.00 202 GLU A N 1
ATOM 1523 C CA . GLU A 1 202 ? 2.244 14.939 4.059 1.00 48.00 202 GLU A CA 1
ATOM 1524 C C . GLU A 1 202 ? 1.061 15.093 3.076 1.00 48.00 202 GLU A C 1
ATOM 1526 O O . GLU A 1 202 ? 0.623 16.219 2.842 1.00 48.00 202 GLU A O 1
ATOM 1531 N N . ASP A 1 203 ? 0.496 13.992 2.550 1.00 49.38 203 ASP A N 1
ATOM 1532 C CA . ASP A 1 203 ? -0.613 14.006 1.579 1.00 49.38 203 ASP A CA 1
ATOM 1533 C C . ASP A 1 203 ? -1.890 13.415 2.204 1.00 49.38 203 ASP A C 1
ATOM 1535 O O . ASP A 1 203 ? -1.941 12.255 2.609 1.00 49.38 203 ASP A O 1
ATOM 1539 N N . ALA A 1 204 ? -2.940 14.233 2.280 1.00 49.03 204 ALA A N 1
ATOM 1540 C CA . ALA A 1 204 ? -4.087 14.003 3.152 1.00 49.03 204 ALA A CA 1
ATOM 1541 C C . ALA A 1 204 ? -5.010 12.816 2.777 1.00 49.03 204 ALA A C 1
ATOM 1543 O O . ALA A 1 204 ? -5.568 12.754 1.683 1.00 49.03 204 ALA A O 1
ATOM 1544 N N . ASN A 1 205 ? -5.341 12.025 3.804 1.00 56.16 205 ASN A N 1
ATOM 1545 C CA . ASN A 1 205 ? -6.695 11.520 4.083 1.00 56.16 205 ASN A CA 1
ATOM 1546 C C . ASN A 1 205 ? -7.326 10.460 3.159 1.00 56.16 205 ASN A C 1
ATOM 1548 O O . ASN A 1 205 ? -8.553 10.428 3.041 1.00 56.16 205 ASN A O 1
ATOM 1552 N N . GLU A 1 206 ? -6.558 9.525 2.592 1.00 79.06 206 GLU A N 1
ATOM 1553 C CA . GLU A 1 206 ? -7.161 8.255 2.157 1.00 79.06 206 GLU A CA 1
ATOM 1554 C C . GLU A 1 206 ? -7.201 7.259 3.329 1.00 79.06 206 GLU A C 1
ATOM 1556 O O . GLU A 1 206 ? -6.172 6.806 3.840 1.00 79.06 206 GLU A O 1
ATOM 1561 N N . ALA A 1 207 ? -8.418 6.956 3.781 1.00 88.62 207 ALA A N 1
ATOM 1562 C CA . ALA A 1 207 ? -8.710 6.092 4.917 1.00 88.62 207 ALA A CA 1
ATOM 1563 C C . ALA A 1 207 ? -9.686 4.984 4.506 1.00 88.62 207 ALA A C 1
ATOM 1565 O O . ALA A 1 207 ? -10.665 5.219 3.795 1.00 88.62 207 ALA A O 1
ATOM 1566 N N . ILE A 1 208 ? -9.438 3.773 4.994 1.00 92.88 208 ILE A N 1
ATOM 1567 C CA . ILE A 1 208 ? -10.356 2.643 4.889 1.00 92.88 208 ILE A CA 1
ATOM 1568 C C . ILE A 1 208 ? -11.266 2.716 6.111 1.00 92.88 208 ILE A C 1
ATOM 1570 O O . ILE A 1 208 ? -10.793 2.548 7.231 1.00 92.88 208 ILE A O 1
ATOM 1574 N N . ILE A 1 209 ? -12.556 2.972 5.895 1.00 94.50 209 ILE A N 1
ATOM 1575 C CA . ILE A 1 209 ? -13.572 3.062 6.951 1.00 94.50 209 ILE A CA 1
ATOM 1576 C C . ILE A 1 209 ? -14.558 1.902 6.787 1.00 94.50 209 ILE A C 1
ATOM 1578 O O . ILE A 1 209 ? -14.979 1.581 5.673 1.00 94.50 209 ILE A O 1
ATOM 1582 N N . VAL A 1 210 ? -14.919 1.282 7.907 1.00 96.88 210 VAL A N 1
ATOM 1583 C CA . VAL A 1 210 ? -15.938 0.238 8.041 1.00 96.88 210 VAL A CA 1
ATOM 1584 C C . VAL A 1 210 ? -16.930 0.691 9.104 1.00 96.88 210 VAL A C 1
ATOM 1586 O O . VAL A 1 210 ? -16.539 1.042 10.213 1.00 96.88 210 VAL A O 1
ATOM 1589 N N . THR A 1 211 ? -18.215 0.675 8.777 1.00 96.44 211 THR A N 1
ATOM 1590 C CA . THR A 1 211 ? -19.304 1.097 9.668 1.00 96.44 211 THR A CA 1
ATOM 1591 C C . THR A 1 211 ? -20.203 -0.082 10.035 1.00 96.44 211 THR A C 1
ATOM 1593 O O . THR A 1 211 ? -20.149 -1.135 9.405 1.00 96.44 211 THR A O 1
ATOM 1596 N N . GLU A 1 212 ? -21.113 0.104 10.994 1.00 92.62 212 GLU A N 1
ATOM 1597 C CA . GLU A 1 212 ? -22.213 -0.842 11.272 1.00 92.62 212 GLU A CA 1
ATOM 1598 C C . GLU A 1 212 ? -23.004 -1.280 10.017 1.00 92.62 212 GLU A C 1
ATOM 1600 O O . GLU A 1 212 ? -23.610 -2.348 10.021 1.00 92.62 212 GLU A O 1
ATOM 1605 N N . ALA A 1 213 ? -23.021 -0.474 8.945 1.00 92.56 213 ALA A N 1
ATOM 1606 C CA . ALA A 1 213 ? -23.724 -0.787 7.698 1.00 92.56 213 ALA A CA 1
ATOM 1607 C C . ALA A 1 213 ? -22.935 -1.704 6.736 1.00 92.56 213 ALA A C 1
ATOM 1609 O O . ALA A 1 213 ? -23.494 -2.145 5.732 1.00 92.56 213 ALA A O 1
ATOM 1610 N N . ASP A 1 214 ? -21.661 -1.980 7.026 1.00 90.81 214 ASP A N 1
ATOM 1611 C CA . ASP A 1 214 ? -20.776 -2.861 6.250 1.00 90.81 214 ASP A CA 1
ATOM 1612 C C . ASP A 1 214 ? -20.778 -4.326 6.747 1.00 90.81 214 ASP A C 1
ATOM 1614 O O . ASP A 1 214 ? -20.077 -5.166 6.171 1.00 90.81 214 ASP A O 1
ATOM 1618 N N . LEU A 1 215 ? -21.512 -4.629 7.829 1.00 90.31 215 LEU A N 1
ATOM 1619 C CA . LEU A 1 215 ? -21.447 -5.893 8.581 1.00 90.31 215 LEU A CA 1
ATOM 1620 C C . LEU A 1 215 ? -22.497 -6.946 8.198 1.00 90.31 215 LEU A C 1
ATOM 1622 O O . LEU A 1 215 ? -22.119 -8.135 8.345 1.00 90.31 215 LEU A O 1
#

Sequence (215 aa):
MTHTGVATGLIDTIDRIADRHRSERRCVTVVPTGIDTVCIELSERAVDYCGRCGQTLPPAGPVTWIDSRSGSHQGAYSQQHGCGEWNEPECVLIEIDLDDMADMADPEESVCERIAAAAAELDADVARETDSEVRRIRAGLISDLRDTLAQAADIAADADLAGDEKAEALDGLENGGGEEPGVYRDGGRWQAWAWHPRHRAEDANEAIIVTEADL

Radius of gyration: 25.29 Å; chains: 1; bounding box: 63×29×75 Å